Protein AF-A0A9E0Y8E5-F1 (afdb_monomer)

Solvent-accessible surface area (backbone atoms only — not comparable to full-atom values): 19546 Å² total; per-residue (Å²): 136,84,88,85,88,81,84,83,79,81,80,79,82,77,81,72,81,81,81,81,75,78,76,74,60,78,76,77,70,81,70,60,65,72,57,52,28,53,50,53,20,51,54,50,58,68,75,49,76,68,44,98,57,80,42,78,45,52,30,45,37,63,94,51,59,79,89,28,59,64,92,43,56,43,46,43,80,46,70,28,53,77,66,54,55,73,69,49,90,59,74,27,33,37,53,52,77,62,43,79,55,92,87,34,33,38,32,36,49,31,41,25,42,97,91,30,39,25,44,27,44,37,32,38,36,30,81,56,84,96,44,71,51,72,48,72,63,89,69,85,54,48,58,43,32,16,80,35,30,81,66,82,71,84,60,70,97,80,68,70,71,66,67,91,76,55,53,92,96,57,46,47,55,86,76,37,82,46,48,85,58,34,54,70,65,30,36,55,68,53,42,18,72,64,70,36,83,82,31,66,54,52,40,74,74,54,98,53,32,34,35,37,51,41,46,29,63,79,59,72,45,76,40,78,55,66,91,38,75,46,41,30,30,41,33,80,94,43,45,55,13,29,41,32,36,37,39,32,59,76,54,75,43,79,45,76,83,64,78,81,58,90,70,42,30,63,26,80,51,73,50,78,51,69,49,98,86,74,44,38,42,26,33,33,26,40,34,38,18,21,56,58,20,44,33,40,33,30,25,70,27,68,72,50,64,71,56,97,71,71,78,53,56,57,33,14,53,57,36,40,37,45,34,62,28,48,78,60,45,63,75,44,43,37,74,65,128

Secondary structure (DSSP, 8-state):
----------------------SS--------HHHHHHHHHHHHHHH-PPPSS-EEEEEE-TT--GGGSPPBTTEEEEEEPHHHHHH--S-EEEEPPPEEETTEEEEEEEEE-TTS-EEEEEEEEEEETTEEEEEE-SS--EEE--TT------S-TT-----TTPPTT--HHHHSTTTT--TTT-BHHHHHHHH-TT-SSEEE-SSSEEEEEEETTS--EEEEETTEEEEEEE-TTTTTBEEEEEEEESS--B-TT----TT-EEEEEEEEEE-TTS-EEEEEEEEEE-TTSEEEEEEEEEEEESSSS-S--TTBEEEEEEE--HHHHHHHEEE--

Radius of gyration: 25.47 Å; Cα contacts (8 Å, |Δi|>4): 624; chains: 1; bounding box: 50×86×60 Å

pLDDT: mean 80.35, std 18.6, range [30.36, 98.19]

Mean predicted aligned error: 14.98 Å

Nearest PDB structures (foldseek):
  3blz-assembly1_D  TM=5.477E-01  e=2.575E+00  Shewanella baltica OS155
  6exp-assembly1_B  TM=4.667E-01  e=1.755E+00  Sulfolobus islandicus rudivirus 3
  5kuy-assembly1_G  TM=4.335E-01  e=3.578E+00  synthetic construct
  6ihj-assembly1_A  TM=2.195E-01  e=1.661E+00  Drosophila melanogaster

Sequence (337 aa):
MKLKIAGSLLFLLLSLPAAAQNGDQTPKISLPENVMAQVVRRILGWKFAPSKRPKTVLLSGRGVKKEWLPAIANVEFRLLTEDEVRDAKTGIYFFTAPEKEGKTYNLGLGFGDPGCDYTGETWYFRPDGAKIRLWKHVGRGFGGGCGGFRGSTDGPPGELNKYPNELAGYEFFDRGKLKGLKLTVSTREDVRRALGDDCEKSCDLDANWEIGFDYFGETSRGREIGGKTVYYVAAPEVTGRLFAFYLRPKKPLSFDRIVFPRQFGRAGGYVCLFSGDGRGTSYGYDSHTDRYGLEYRVSVGIGSTTEKKPLAGKGFLIDIEYRIPSKLEEKMFVPEK

Foldseek 3Di:
DDDDDDDDDDDPPPDDDPPDDDKDDPPQPDDPPLQVLVQQQVVQPVVDAADPAADEAEEEPVVDDPSSHYDHHNYHYDYDYPVRLVVDPAWHWYKARWDDDPQKIKIWTWTGRPVAWIWTWIKIWHDDPSDIDIDTDDDGTDIHHQLFGPDPPPPPPPFLQDPPQQDVPRPCCPPHLNVQATFLPAAQVNQCVSQNVPCRAKDDRDPFKIKGWDAFQPDWDFDDMPNDTFIWGFDPSRGRGTFKMKIFTPAWDFQQPPDRDPQWGWDWDKDWDADPVGWIWMFTWIWTAGNSSWIWTFGQATPDGPDPDDRYGHRTTGMIMGGHRVVVVVVRIDTDD

Structure (mmCIF, N/CA/C/O backbone):
data_AF-A0A9E0Y8E5-F1
#
_entry.id   AF-A0A9E0Y8E5-F1
#
loop_
_atom_site.group_PDB
_atom_site.id
_atom_site.type_symbol
_atom_site.label_atom_id
_atom_site.label_alt_id
_atom_site.label_comp_id
_atom_site.label_asym_id
_atom_site.label_entity_id
_atom_site.label_seq_id
_atom_site.pdbx_PDB_ins_code
_atom_site.Cartn_x
_atom_site.Cartn_y
_atom_site.Cartn_z
_atom_site.occupancy
_atom_site.B_iso_or_equiv
_atom_site.auth_seq_id
_atom_site.auth_comp_id
_atom_site.auth_asym_id
_atom_site.auth_atom_id
_atom_site.pdbx_PDB_model_num
ATOM 1 N N . MET A 1 1 ? -4.221 65.283 -28.656 1.00 35.91 1 MET A N 1
ATOM 2 C CA . MET A 1 1 ? -4.701 63.892 -28.802 1.00 35.91 1 MET A CA 1
ATOM 3 C C . MET A 1 1 ? -4.378 63.129 -27.515 1.00 35.91 1 MET A C 1
ATOM 5 O O . MET A 1 1 ? -3.214 62.994 -27.191 1.00 35.91 1 MET A O 1
ATOM 9 N N . LYS A 1 2 ? -5.431 62.770 -26.764 1.00 31.88 2 LYS A N 1
ATOM 10 C CA . LYS A 1 2 ? -5.592 61.743 -25.704 1.00 31.88 2 LYS A CA 1
ATOM 11 C C . LYS A 1 2 ? -4.430 61.401 -24.733 1.00 31.88 2 LYS A C 1
ATOM 13 O O . LYS A 1 2 ? -3.591 60.562 -25.023 1.00 31.88 2 LYS A O 1
ATOM 18 N N . LEU A 1 3 ? -4.527 61.996 -23.536 1.00 37.84 3 LEU A N 1
ATOM 19 C CA . LEU A 1 3 ? -4.643 61.384 -22.193 1.00 37.84 3 LEU A CA 1
ATOM 20 C C . LEU A 1 3 ? -4.077 59.961 -21.971 1.00 37.84 3 LEU A C 1
ATOM 22 O O . LEU A 1 3 ? -4.621 59.028 -22.554 1.00 37.84 3 LEU A O 1
ATOM 26 N N . LYS A 1 4 ? -3.179 59.775 -20.985 1.00 37.38 4 LYS A N 1
ATOM 27 C CA . LYS A 1 4 ? -3.227 58.635 -20.039 1.00 37.38 4 LYS A CA 1
ATOM 28 C C . LYS A 1 4 ? -2.648 59.003 -18.666 1.00 37.38 4 LYS A C 1
ATOM 30 O O . LYS A 1 4 ? -1.480 59.342 -18.523 1.00 37.38 4 LYS A O 1
ATOM 35 N N . ILE A 1 5 ? -3.537 58.910 -17.683 1.00 44.28 5 ILE A N 1
ATOM 36 C CA . ILE A 1 5 ? -3.327 58.900 -16.237 1.00 44.28 5 ILE A CA 1
ATOM 37 C C . ILE A 1 5 ? -2.708 57.549 -15.859 1.00 44.28 5 ILE A C 1
ATOM 39 O O . ILE A 1 5 ? -3.200 56.516 -16.310 1.00 44.28 5 ILE A O 1
ATOM 43 N N . ALA A 1 6 ? -1.691 57.544 -15.002 1.00 38.47 6 ALA A N 1
ATOM 44 C CA . ALA A 1 6 ? -1.291 56.358 -14.251 1.00 38.47 6 ALA A CA 1
ATOM 45 C C . ALA A 1 6 ? -1.057 56.777 -12.798 1.00 38.47 6 ALA A C 1
ATOM 47 O O . ALA A 1 6 ? 0.016 57.242 -12.423 1.00 38.47 6 ALA A O 1
ATOM 48 N N . GLY A 1 7 ? -2.124 56.674 -12.005 1.00 31.92 7 GLY A N 1
ATOM 49 C CA . GLY A 1 7 ? -2.039 56.719 -10.555 1.00 31.92 7 GLY A CA 1
ATOM 50 C C . GLY A 1 7 ? -1.400 55.430 -10.056 1.00 31.92 7 GLY A C 1
ATOM 51 O O . GLY A 1 7 ? -1.947 54.348 -10.265 1.00 31.92 7 GLY A O 1
ATOM 52 N N . SER A 1 8 ? -0.250 55.550 -9.399 1.00 35.91 8 SER A N 1
ATOM 53 C CA . SER A 1 8 ? 0.302 54.464 -8.597 1.00 35.91 8 SER A CA 1
ATOM 54 C C . SER A 1 8 ? -0.443 54.413 -7.273 1.00 35.91 8 SER A C 1
ATOM 56 O O . SER A 1 8 ? -0.337 55.303 -6.430 1.00 35.91 8 SER A O 1
ATOM 58 N N . LEU A 1 9 ? -1.237 53.355 -7.148 1.00 34.25 9 LEU A N 1
ATOM 59 C CA . LEU A 1 9 ? -1.963 52.953 -5.961 1.00 34.25 9 LEU A CA 1
ATOM 60 C C . LEU A 1 9 ? -0.956 52.618 -4.848 1.00 34.25 9 LEU A C 1
ATOM 62 O O . LEU A 1 9 ? -0.159 51.688 -4.962 1.00 34.25 9 LEU A O 1
ATOM 66 N N . LEU A 1 10 ? -1.006 53.403 -3.777 1.00 33.22 10 LEU A N 1
ATOM 67 C CA . LEU A 1 10 ? -0.309 53.183 -2.519 1.00 33.22 10 LEU A CA 1
ATOM 68 C C . LEU A 1 10 ? -0.906 51.934 -1.843 1.00 33.22 10 LEU A C 1
ATOM 70 O O . LEU A 1 10 ? -1.969 52.007 -1.229 1.00 33.22 10 LEU A O 1
ATOM 74 N N . PHE A 1 11 ? -0.254 50.777 -1.972 1.00 36.31 11 PHE A N 1
ATOM 75 C CA . PHE A 1 11 ? -0.612 49.594 -1.187 1.00 36.31 11 PHE A CA 1
ATOM 76 C C . PHE A 1 11 ? -0.077 49.768 0.239 1.00 36.31 11 PHE A C 1
ATOM 78 O O . PHE A 1 11 ? 1.107 49.571 0.509 1.00 36.31 11 PHE A O 1
ATOM 85 N N . LEU A 1 12 ? -0.967 50.164 1.153 1.00 32.38 12 LEU A N 1
ATOM 86 C CA . LEU A 1 12 ? -0.754 50.034 2.590 1.00 32.38 12 LEU A CA 1
ATOM 87 C C . LEU A 1 12 ? -0.541 48.550 2.926 1.00 32.38 12 LEU A C 1
ATOM 89 O O . LEU A 1 12 ? -1.467 47.741 2.861 1.00 32.38 12 LEU A O 1
ATOM 93 N N . LEU A 1 13 ? 0.689 48.214 3.309 1.00 32.66 13 LEU A N 1
ATOM 94 C CA . LEU A 1 13 ? 1.039 46.982 4.007 1.00 32.66 13 LEU A CA 1
ATOM 95 C C . LEU A 1 13 ? 0.381 47.007 5.392 1.00 32.66 13 LEU A C 1
ATOM 97 O O . LEU A 1 13 ? 0.943 47.519 6.357 1.00 32.66 13 LEU A O 1
ATOM 101 N N . LEU A 1 14 ? -0.833 46.465 5.484 1.00 32.53 14 LEU A N 1
ATOM 102 C CA . LEU A 1 14 ? -1.410 46.042 6.754 1.00 32.53 14 LEU A CA 1
ATOM 103 C C . LEU A 1 14 ? -0.640 44.806 7.226 1.00 32.53 14 LEU A C 1
ATOM 105 O O . LEU A 1 14 ? -0.836 43.695 6.736 1.00 32.53 14 LEU A O 1
ATOM 109 N N . SER A 1 15 ? 0.265 45.026 8.173 1.00 31.83 15 SER A N 1
ATOM 110 C CA . SER A 1 15 ? 0.911 44.004 8.985 1.00 31.83 15 SER A CA 1
ATOM 111 C C . SER A 1 15 ? -0.150 43.247 9.787 1.00 31.83 15 SER A C 1
ATOM 113 O O . SER A 1 15 ? -0.571 43.666 10.864 1.00 31.83 15 SER A O 1
ATOM 115 N N . LEU A 1 16 ? -0.599 42.112 9.249 1.00 30.36 16 LEU A N 1
ATOM 116 C CA . LEU A 1 16 ? -1.327 41.115 10.024 1.00 30.36 16 LEU A CA 1
ATOM 117 C C . LEU A 1 16 ? -0.359 40.490 11.042 1.00 30.36 16 LEU A C 1
ATOM 119 O O . LEU A 1 16 ? 0.762 40.130 10.669 1.00 30.36 16 LEU A O 1
ATOM 123 N N . PRO A 1 17 ? -0.753 40.355 12.319 1.00 33.88 17 PRO A N 1
ATOM 124 C CA . PRO A 1 17 ? 0.080 39.706 13.315 1.00 33.88 17 PRO A CA 1
ATOM 125 C C . PRO A 1 17 ? 0.299 38.250 12.903 1.00 33.88 17 PRO A C 1
ATOM 127 O O . PRO A 1 17 ? -0.651 37.504 12.665 1.00 33.88 17 PRO A O 1
ATOM 130 N N . ALA A 1 18 ? 1.569 37.860 12.812 1.00 34.94 18 ALA A N 1
ATOM 131 C CA . ALA A 1 18 ? 1.981 36.481 12.634 1.00 34.94 18 ALA A CA 1
ATOM 132 C C . ALA A 1 18 ? 1.429 35.650 13.799 1.00 34.94 18 ALA A C 1
ATOM 134 O O . ALA A 1 18 ? 1.950 35.690 14.915 1.00 34.94 18 ALA A O 1
ATOM 135 N N . ALA A 1 19 ? 0.359 34.900 13.540 1.00 32.62 19 ALA A N 1
ATOM 136 C CA . ALA A 1 19 ? -0.055 33.809 14.399 1.00 32.62 19 ALA A CA 1
ATOM 137 C C . ALA A 1 19 ? 1.031 32.728 14.313 1.00 32.62 19 ALA A C 1
ATOM 139 O O . ALA A 1 19 ? 1.056 31.900 13.406 1.00 32.62 19 ALA A O 1
ATOM 140 N N . ALA A 1 20 ? 1.984 32.790 15.236 1.00 37.75 20 ALA A N 1
ATOM 141 C CA . ALA A 1 20 ? 2.861 31.679 15.544 1.00 37.75 20 ALA A CA 1
ATOM 142 C C . ALA A 1 20 ? 1.998 30.513 16.039 1.00 37.75 20 ALA A C 1
ATOM 144 O O . ALA A 1 20 ? 1.291 30.697 17.025 1.00 37.75 20 ALA A O 1
ATOM 145 N N . GLN A 1 21 ? 2.057 29.339 15.398 1.00 33.59 21 GLN A N 1
ATOM 146 C CA . GLN A 1 21 ? 1.740 28.063 16.051 1.00 33.59 21 GLN A CA 1
ATOM 147 C C . GLN A 1 21 ? 2.127 26.840 15.198 1.00 33.59 21 GLN A C 1
ATOM 149 O O . GLN A 1 21 ? 1.531 26.564 14.166 1.00 33.59 21 GLN A O 1
ATOM 154 N N . ASN A 1 22 ? 3.139 26.133 15.711 1.00 33.06 22 ASN A N 1
ATOM 155 C CA . ASN A 1 22 ? 3.241 24.684 15.921 1.00 33.06 22 ASN A CA 1
ATOM 156 C C . ASN A 1 22 ? 2.986 23.720 14.748 1.00 33.06 22 ASN A C 1
ATOM 158 O O . ASN A 1 22 ? 1.898 23.627 14.193 1.00 33.06 22 ASN A O 1
ATOM 162 N N . GLY A 1 23 ? 4.024 22.930 14.454 1.00 34.91 23 GLY A N 1
ATOM 163 C CA . GLY A 1 23 ? 4.045 21.918 13.407 1.00 34.91 23 GLY A CA 1
ATOM 164 C C . GLY A 1 23 ? 2.932 20.878 13.497 1.00 34.91 23 GLY A C 1
ATOM 165 O O . GLY A 1 23 ? 2.539 20.466 14.582 1.00 34.91 23 GLY A O 1
ATOM 166 N N . ASP A 1 24 ? 2.474 20.485 12.310 1.00 37.94 24 ASP A N 1
ATOM 167 C CA . ASP A 1 24 ? 1.901 19.197 11.901 1.00 37.94 24 ASP A CA 1
ATOM 168 C C . ASP A 1 24 ? 1.234 18.332 12.985 1.00 37.94 24 ASP A C 1
ATOM 170 O O . ASP A 1 24 ? 1.476 17.135 13.133 1.00 37.94 24 ASP A O 1
ATOM 174 N N . GLN A 1 25 ? 0.350 18.953 13.755 1.00 38.00 25 GLN A N 1
ATOM 175 C CA . GLN A 1 25 ? -0.629 18.270 14.573 1.00 38.00 25 GLN A CA 1
ATOM 176 C C . GLN A 1 25 ? -1.973 18.616 13.956 1.00 38.00 25 GLN A C 1
ATOM 178 O O . GLN A 1 25 ? -2.546 19.659 14.271 1.00 38.00 25 GLN A O 1
ATOM 183 N N . THR A 1 26 ? -2.508 17.740 13.096 1.00 46.16 26 THR A N 1
ATOM 184 C CA . THR A 1 26 ? -3.970 17.670 12.955 1.00 46.16 26 THR A CA 1
ATOM 185 C C . THR A 1 26 ? -4.520 17.726 14.375 1.00 46.16 26 THR A C 1
ATOM 187 O O . THR A 1 26 ? -4.100 16.888 15.185 1.00 46.16 26 THR A O 1
ATOM 190 N N . PRO A 1 27 ? -5.328 18.744 14.726 1.00 49.75 27 PRO A N 1
ATOM 191 C CA . PRO A 1 27 ? -5.659 19.026 16.110 1.00 49.75 27 PRO A CA 1
ATOM 192 C C . PRO A 1 27 ? -6.183 17.739 16.718 1.00 49.75 27 PRO A C 1
ATOM 194 O O . PRO A 1 27 ? -7.170 17.188 16.234 1.00 49.75 27 PRO A O 1
ATOM 197 N N . LYS A 1 28 ? -5.455 17.211 17.707 1.00 65.81 28 LYS A N 1
ATOM 198 C CA . LYS A 1 28 ? -5.771 15.925 18.320 1.00 65.81 28 LYS A CA 1
ATOM 199 C C . LYS A 1 28 ? -7.185 16.040 18.865 1.00 65.81 28 LYS A C 1
ATOM 201 O O . LYS A 1 28 ? -7.411 16.718 19.866 1.00 65.81 28 LYS A O 1
ATOM 206 N N . ILE A 1 29 ? -8.142 15.431 18.168 1.00 79.69 29 ILE A N 1
ATOM 207 C CA . ILE A 1 29 ? -9.545 15.482 18.552 1.00 79.69 29 ILE A CA 1
ATOM 208 C C . ILE A 1 29 ? -9.646 14.735 19.878 1.00 79.69 29 ILE A C 1
ATOM 210 O O . ILE A 1 29 ? -9.578 13.508 19.935 1.00 79.69 29 ILE A O 1
ATOM 214 N N . SER A 1 30 ? -9.757 15.497 20.961 1.00 83.75 30 SER A N 1
ATOM 215 C CA . SER A 1 30 ? -9.933 14.950 22.296 1.00 83.75 30 SER A CA 1
ATOM 216 C C . SER A 1 30 ? -11.424 14.775 22.544 1.00 83.75 30 SER A C 1
ATOM 218 O O . SER A 1 30 ? -12.157 15.743 22.751 1.00 83.75 30 SER A O 1
ATOM 220 N N . LEU A 1 31 ? -11.889 13.532 22.452 1.00 90.94 31 LEU A N 1
ATOM 221 C CA . LEU A 1 31 ? -13.232 13.155 22.874 1.00 90.94 31 LEU A CA 1
ATOM 222 C C . LEU A 1 31 ? -13.222 12.806 24.366 1.00 90.94 31 LEU A C 1
ATOM 224 O O . LEU A 1 31 ? -12.237 12.241 24.845 1.00 90.94 31 LEU A O 1
ATOM 228 N N . PRO A 1 32 ? -14.317 13.078 25.099 1.00 93.81 32 PRO A N 1
ATOM 229 C CA . PRO A 1 32 ? -14.443 12.645 26.485 1.00 93.81 32 PRO A CA 1
ATOM 230 C C . PRO A 1 32 ? -14.190 11.138 26.638 1.00 93.81 32 PRO A C 1
ATOM 232 O O . PRO A 1 32 ? -14.652 10.333 25.825 1.00 93.81 32 PRO A O 1
ATOM 235 N N . GLU A 1 33 ? -13.482 10.734 27.693 1.00 94.25 33 GLU A N 1
ATOM 236 C CA . GLU A 1 33 ? -13.074 9.332 27.868 1.00 94.25 33 GLU A CA 1
ATOM 237 C C . GLU A 1 33 ? -14.262 8.371 27.940 1.00 94.25 33 GLU A C 1
ATOM 239 O O . GLU A 1 33 ? -14.217 7.274 27.389 1.00 94.25 33 GLU A O 1
ATOM 244 N N . ASN A 1 34 ? -15.362 8.797 28.561 1.00 95.00 34 ASN A N 1
ATOM 245 C CA . ASN A 1 34 ? -16.598 8.022 28.637 1.00 95.00 34 ASN A CA 1
ATOM 246 C C . ASN A 1 34 ? -17.241 7.788 27.258 1.00 95.00 34 ASN A C 1
ATOM 248 O O . ASN A 1 34 ? -17.916 6.774 27.068 1.00 95.00 34 ASN A O 1
ATOM 252 N N . VAL A 1 35 ? -17.041 8.702 26.302 1.00 95.81 35 VAL A N 1
ATOM 253 C CA . VAL A 1 35 ? -17.499 8.541 24.917 1.00 95.81 35 VAL A CA 1
ATOM 254 C C . VAL A 1 35 ? -16.656 7.471 24.230 1.00 95.81 35 VAL A C 1
ATOM 256 O O . VAL A 1 35 ? -17.207 6.505 23.701 1.00 95.81 35 VAL A O 1
ATOM 259 N N . MET A 1 36 ? -15.327 7.584 24.305 1.00 95.94 36 MET A N 1
ATOM 260 C CA . MET A 1 36 ? -14.417 6.608 23.694 1.00 95.94 36 MET A CA 1
ATOM 261 C C . MET A 1 36 ? -14.563 5.211 24.302 1.00 95.94 36 MET A C 1
ATOM 263 O O . MET A 1 36 ? -14.628 4.231 23.561 1.00 95.94 36 MET A O 1
ATOM 267 N N . ALA A 1 37 ? -14.721 5.112 25.624 1.00 96.75 37 ALA A N 1
ATOM 268 C CA . ALA A 1 37 ? -14.961 3.848 26.313 1.00 96.75 37 ALA A CA 1
ATOM 269 C C . ALA A 1 37 ? -16.205 3.126 25.777 1.00 96.75 37 ALA A C 1
ATOM 271 O O . ALA A 1 37 ? -16.163 1.931 25.489 1.00 96.75 37 ALA A O 1
ATOM 272 N N . GLN A 1 38 ? -17.313 3.851 25.595 1.00 96.75 38 GLN A N 1
ATOM 273 C CA . GLN A 1 38 ? -18.545 3.290 25.041 1.00 96.75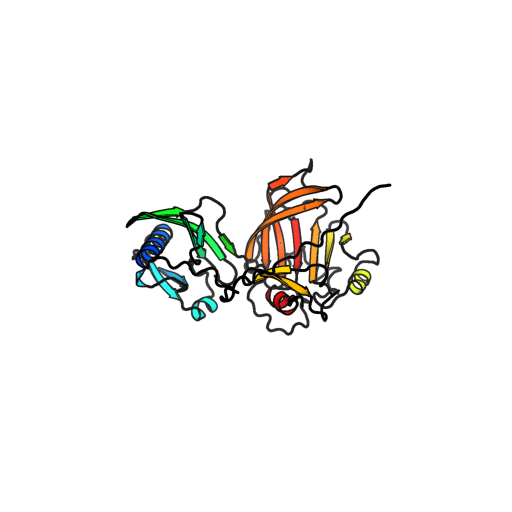 38 GLN A CA 1
ATOM 274 C C . GLN A 1 38 ? -18.389 2.868 23.575 1.00 96.75 38 GLN A C 1
ATOM 276 O O . GLN A 1 38 ? -18.910 1.819 23.192 1.00 96.75 38 GLN A O 1
ATOM 281 N N . VAL A 1 39 ? -17.684 3.658 22.758 1.00 97.19 39 VAL A N 1
ATOM 282 C CA . VAL A 1 39 ? -17.427 3.331 21.347 1.00 97.19 39 VAL A CA 1
ATOM 283 C C . VAL A 1 39 ? -16.591 2.057 21.239 1.00 97.19 39 VAL A C 1
ATOM 285 O O . VAL A 1 39 ? -17.044 1.092 20.625 1.00 97.19 39 VAL A O 1
ATOM 288 N N . VAL A 1 40 ? -15.429 2.007 21.899 1.00 97.44 40 VAL A N 1
ATOM 289 C CA . VAL A 1 40 ? -14.532 0.839 21.894 1.00 97.44 40 VAL A CA 1
ATOM 290 C C . VAL A 1 40 ? -15.260 -0.406 22.394 1.00 97.44 40 VAL A C 1
ATOM 292 O O . VAL A 1 40 ? -15.258 -1.434 21.715 1.00 97.44 40 VAL A O 1
ATOM 295 N N . ARG A 1 41 ? -15.959 -0.312 23.534 1.00 97.75 41 ARG A N 1
ATOM 296 C CA . ARG A 1 41 ? -16.695 -1.438 24.123 1.00 97.75 41 ARG A CA 1
ATOM 297 C C . ARG A 1 41 ? -17.738 -2.013 23.171 1.00 97.75 41 ARG A C 1
ATOM 299 O O . ARG A 1 41 ? -17.847 -3.231 23.046 1.00 97.75 41 ARG A O 1
ATOM 306 N N . ARG A 1 42 ? -18.503 -1.150 22.497 1.00 97.62 42 ARG A N 1
ATOM 307 C CA . ARG A 1 42 ? -19.554 -1.575 21.564 1.00 97.62 42 ARG A CA 1
ATOM 308 C C . ARG A 1 42 ? -18.985 -2.152 20.276 1.00 97.62 42 ARG A C 1
ATOM 310 O O . ARG A 1 42 ? -19.493 -3.172 19.825 1.00 97.62 42 ARG A O 1
ATOM 317 N N . ILE A 1 43 ? -17.935 -1.549 19.718 1.00 97.50 43 ILE A N 1
ATOM 318 C CA . ILE A 1 43 ? -17.269 -2.072 18.519 1.00 97.50 43 ILE A CA 1
ATOM 319 C C . ILE A 1 43 ? -16.690 -3.462 18.805 1.00 97.50 43 ILE A C 1
ATOM 321 O O . ILE A 1 43 ? -16.958 -4.401 18.059 1.00 97.50 43 ILE A O 1
ATOM 325 N N . LEU A 1 44 ? -15.953 -3.628 19.909 1.00 97.56 44 LEU A N 1
ATOM 326 C CA . LEU A 1 44 ? -15.394 -4.928 20.293 1.00 97.56 44 LEU A CA 1
ATOM 327 C C . LEU A 1 44 ? -16.495 -5.951 20.613 1.00 97.56 44 LEU A C 1
ATOM 329 O O . LEU A 1 44 ? -16.403 -7.093 20.173 1.00 97.56 44 LEU A O 1
ATOM 333 N N . GLY A 1 45 ? -17.561 -5.541 21.307 1.00 97.50 45 GLY A N 1
ATOM 334 C CA . GLY A 1 45 ? -18.716 -6.401 21.584 1.00 97.50 45 GLY A CA 1
ATOM 335 C C . GLY A 1 45 ? -19.479 -6.843 20.331 1.00 97.50 45 GLY A C 1
ATOM 336 O O . GLY A 1 45 ? -20.063 -7.920 20.319 1.00 97.50 45 GLY A O 1
ATOM 337 N N . TRP A 1 46 ? -19.457 -6.044 19.262 1.00 95.88 46 TRP A N 1
ATOM 338 C CA . TRP A 1 46 ? -19.986 -6.440 17.955 1.00 95.88 46 TRP A CA 1
ATOM 339 C C . TRP A 1 46 ? -19.011 -7.310 17.158 1.00 95.88 46 TRP A C 1
ATOM 341 O O . TRP A 1 46 ? -19.442 -8.248 16.491 1.00 95.88 46 TRP A O 1
ATOM 351 N N . LYS A 1 47 ? -17.704 -7.028 17.216 1.00 95.81 47 LYS A N 1
ATOM 352 C CA . LYS A 1 47 ? -16.688 -7.769 16.455 1.00 95.81 47 LYS A CA 1
ATOM 353 C C . LYS A 1 47 ? -16.444 -9.174 17.006 1.00 95.81 47 LYS A C 1
ATOM 355 O O . LYS A 1 47 ? -16.166 -10.091 16.233 1.00 95.81 47 LYS A O 1
ATOM 360 N N . PHE A 1 48 ? -16.521 -9.347 18.323 1.00 96.06 48 PHE A N 1
ATOM 361 C CA . PHE A 1 48 ? -16.174 -10.595 18.993 1.00 96.06 48 PHE A CA 1
ATOM 362 C C . PHE A 1 48 ? -17.390 -11.212 19.678 1.00 96.06 48 PHE A C 1
ATOM 364 O O . PHE A 1 48 ? -17.976 -10.634 20.585 1.00 96.06 48 PHE A O 1
ATOM 371 N N . ALA A 1 49 ? -17.724 -12.436 19.278 1.00 94.50 49 ALA A N 1
ATOM 372 C CA . ALA A 1 49 ? -18.704 -13.254 19.978 1.00 94.50 49 ALA A CA 1
ATOM 373 C C . ALA A 1 49 ? -18.062 -14.012 21.159 1.00 94.50 49 ALA A C 1
ATOM 375 O O . ALA A 1 49 ? -16.854 -14.302 21.114 1.00 94.50 49 ALA A O 1
ATOM 376 N N . PRO A 1 50 ? -18.865 -14.399 22.172 1.00 96.94 50 PRO A N 1
ATOM 377 C CA . PRO A 1 50 ? -18.476 -15.391 23.169 1.00 96.94 50 PRO A CA 1
ATOM 378 C C . PRO A 1 50 ? -17.837 -16.627 22.532 1.00 96.94 50 PRO A C 1
ATOM 380 O O . PRO A 1 50 ? -18.297 -17.121 21.500 1.00 96.94 50 PRO A O 1
ATOM 383 N N . SER A 1 51 ? -16.773 -17.138 23.146 1.00 94.88 51 SER A N 1
ATOM 384 C CA . SER A 1 51 ? -16.061 -18.320 22.654 1.00 94.88 51 SER A CA 1
ATOM 385 C C . SER A 1 51 ? -16.413 -19.557 23.479 1.00 94.88 51 SER A C 1
ATOM 387 O O . SER A 1 51 ? -16.669 -19.466 24.676 1.00 94.88 51 SER A O 1
ATOM 389 N N . LYS A 1 52 ? -16.388 -20.747 22.867 1.00 95.44 52 LYS A N 1
ATOM 390 C CA . LYS A 1 52 ? -16.514 -22.018 23.609 1.00 95.44 52 LYS A CA 1
ATOM 391 C C . LYS A 1 52 ? -15.236 -22.382 24.372 1.00 95.44 52 LYS A C 1
ATOM 393 O O . LYS A 1 52 ? -15.297 -23.140 25.330 1.00 95.44 52 LYS A O 1
ATOM 398 N N . ARG A 1 53 ? -14.084 -21.876 23.925 1.00 95.12 53 ARG A N 1
ATOM 399 C CA . ARG A 1 53 ? -12.764 -22.109 24.531 1.00 95.12 53 ARG A CA 1
ATOM 400 C C . ARG A 1 53 ? -12.091 -20.770 24.835 1.00 95.12 53 ARG A C 1
ATOM 402 O O . ARG A 1 53 ? -12.293 -19.847 24.040 1.00 95.12 53 ARG A O 1
ATOM 409 N N . PRO A 1 54 ? -11.301 -20.654 25.916 1.00 97.56 54 PRO A N 1
ATOM 410 C CA . PRO A 1 54 ? -10.529 -19.447 26.187 1.00 97.56 54 PRO A CA 1
ATOM 411 C C . PRO A 1 54 ? -9.696 -19.038 24.970 1.00 97.56 54 PRO A C 1
ATOM 413 O O . PRO A 1 54 ? -9.002 -19.869 24.381 1.00 97.56 54 PRO A O 1
ATOM 416 N N . LYS A 1 55 ? -9.793 -17.769 24.573 1.00 96.25 55 LYS A N 1
ATOM 417 C CA . LYS A 1 55 ? -8.948 -17.174 23.535 1.00 96.25 55 LYS A CA 1
ATOM 418 C C . LYS A 1 55 ? -8.481 -15.788 23.957 1.00 96.25 55 LYS A C 1
ATOM 420 O O . LYS A 1 55 ? -9.251 -15.030 24.546 1.00 96.25 55 LYS A O 1
ATOM 425 N N . THR A 1 56 ? -7.258 -15.446 23.575 1.00 96.81 56 THR A N 1
ATOM 426 C CA . THR A 1 56 ? -6.692 -14.112 23.778 1.00 96.81 56 THR A CA 1
ATOM 427 C C . THR A 1 56 ? -6.708 -13.349 22.458 1.00 96.81 56 THR A C 1
ATOM 429 O O . THR A 1 56 ? -6.244 -13.845 21.432 1.00 96.81 56 THR A O 1
ATOM 432 N N . VAL A 1 57 ? -7.258 -12.141 22.478 1.00 96.31 57 VAL A N 1
ATOM 433 C CA . VAL A 1 57 ? -7.237 -11.181 21.377 1.00 96.31 57 VAL A CA 1
ATOM 434 C C . VAL A 1 57 ? -6.172 -10.140 21.692 1.00 96.31 57 VAL A C 1
ATOM 436 O O . VAL A 1 57 ? -6.260 -9.436 22.699 1.00 96.31 57 VAL A O 1
ATOM 439 N N . LEU A 1 58 ? -5.166 -10.047 20.826 1.00 97.06 58 LEU A N 1
ATOM 440 C CA . LEU A 1 58 ? -4.115 -9.041 20.928 1.00 97.06 58 LEU A CA 1
ATOM 441 C C . LEU A 1 58 ? -4.625 -7.717 20.355 1.00 97.06 58 LEU A C 1
ATOM 443 O O . LEU A 1 58 ? -5.086 -7.676 19.211 1.00 97.06 58 LEU A O 1
ATOM 447 N N . LEU A 1 59 ? -4.557 -6.653 21.151 1.00 96.88 59 LEU A N 1
ATOM 448 C CA . LEU A 1 59 ? -5.022 -5.320 20.785 1.00 96.88 59 LEU A CA 1
ATOM 449 C C . LEU A 1 59 ? -3.902 -4.304 21.038 1.00 96.88 59 LEU A C 1
ATOM 451 O O . LEU A 1 59 ? -3.299 -4.297 22.105 1.00 96.88 59 LEU A O 1
ATOM 455 N N . SER A 1 60 ? -3.621 -3.430 20.078 1.00 94.44 60 SER A N 1
ATOM 456 C CA . SER A 1 60 ? -2.691 -2.319 20.282 1.00 94.44 60 SER A CA 1
ATOM 457 C C . SER A 1 60 ? -3.216 -1.381 21.374 1.00 94.44 60 SER A C 1
ATOM 459 O O . SER A 1 60 ? -4.364 -0.940 21.315 1.00 94.44 60 SER A O 1
ATOM 461 N N . GLY A 1 61 ? -2.370 -1.032 22.349 1.00 88.31 61 GLY A N 1
ATOM 462 C CA . GLY A 1 61 ? -2.686 -0.046 23.390 1.00 88.31 61 GLY A CA 1
ATOM 463 C C . GLY A 1 61 ? -2.769 1.400 22.886 1.00 88.31 61 GLY A C 1
ATOM 464 O O . GLY A 1 61 ? -3.009 2.321 23.668 1.00 88.31 61 GLY A O 1
ATOM 465 N N . ARG A 1 62 ? -2.568 1.635 21.584 1.00 84.94 62 ARG A N 1
ATOM 466 C CA . ARG A 1 62 ? -2.526 2.972 20.993 1.00 84.94 62 ARG A CA 1
ATOM 467 C C . ARG A 1 62 ? -3.907 3.627 21.045 1.00 84.94 62 ARG A C 1
ATOM 469 O O . ARG A 1 62 ? -4.784 3.342 20.237 1.00 84.94 62 ARG A O 1
ATOM 476 N N . GLY A 1 63 ? -4.102 4.502 22.030 1.00 85.44 63 GLY A N 1
ATOM 477 C CA . GLY A 1 63 ? -5.363 5.217 22.221 1.00 85.44 63 GLY A CA 1
ATOM 478 C C . GLY A 1 63 ? -6.503 4.358 22.771 1.00 85.44 63 GLY A C 1
ATOM 479 O O . GLY A 1 63 ? -7.648 4.781 22.669 1.00 85.44 63 GLY A O 1
ATOM 480 N N . VAL A 1 64 ? -6.216 3.190 23.358 1.00 93.62 64 VAL A N 1
ATOM 481 C CA . VAL A 1 64 ? -7.207 2.332 24.029 1.00 93.62 64 VAL A CA 1
ATOM 482 C C . VAL A 1 64 ? -6.741 2.014 25.442 1.00 93.62 64 VAL A C 1
ATOM 484 O O . VAL A 1 64 ? -5.596 1.618 25.647 1.00 93.62 64 VAL A O 1
ATOM 487 N N . LYS A 1 65 ? -7.644 2.147 26.418 1.00 95.75 65 LYS A N 1
ATOM 488 C CA . LYS A 1 65 ? -7.370 1.827 27.823 1.00 95.75 65 LYS A CA 1
ATOM 489 C C . LYS A 1 65 ? -8.004 0.507 28.250 1.00 95.75 65 LYS A C 1
ATOM 491 O O . LY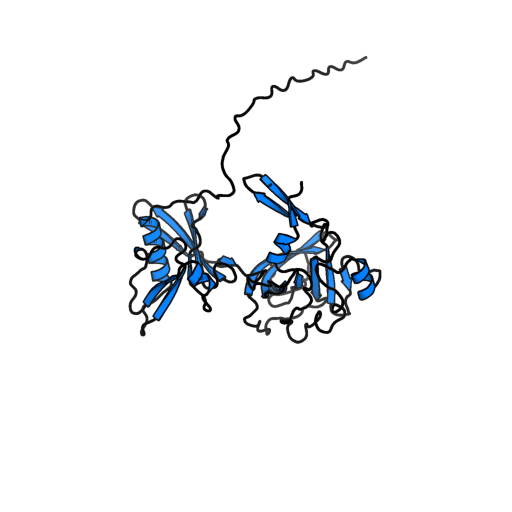S A 1 65 ? -9.015 0.081 27.690 1.00 95.75 65 LYS A O 1
ATOM 496 N N . LYS A 1 66 ? -7.433 -0.130 29.275 1.00 96.75 66 LYS A N 1
ATOM 497 C CA . LYS A 1 66 ? -7.865 -1.451 29.762 1.00 96.75 66 LYS A CA 1
ATOM 498 C C . LYS A 1 66 ? -9.314 -1.428 30.253 1.00 96.75 66 LYS A C 1
ATOM 500 O O . LYS A 1 66 ? -10.085 -2.333 29.958 1.00 96.75 66 LYS A O 1
ATOM 505 N N . GLU A 1 67 ? -9.704 -0.364 30.939 1.00 97.56 67 GLU A N 1
ATOM 506 C CA . GLU A 1 67 ? -11.045 -0.132 31.479 1.00 97.56 67 GLU A CA 1
ATOM 507 C C . GLU A 1 67 ? -12.130 0.081 30.402 1.00 97.56 67 GLU A C 1
ATOM 509 O O . GLU A 1 67 ? -13.331 -0.002 30.682 1.00 97.56 67 GLU A O 1
ATOM 514 N N . TRP A 1 68 ? -11.735 0.329 29.150 1.00 97.50 68 TRP A N 1
ATOM 515 C CA . TRP A 1 68 ? -12.666 0.479 28.028 1.00 97.50 68 TRP A CA 1
ATOM 516 C C . TRP A 1 68 ? -13.078 -0.867 27.425 1.00 97.50 68 TRP A C 1
ATOM 518 O O . TRP A 1 68 ? -14.093 -0.949 26.730 1.00 97.50 68 TRP A O 1
ATOM 528 N N . LEU A 1 69 ? -12.319 -1.928 27.700 1.00 97.81 69 LEU A N 1
ATOM 529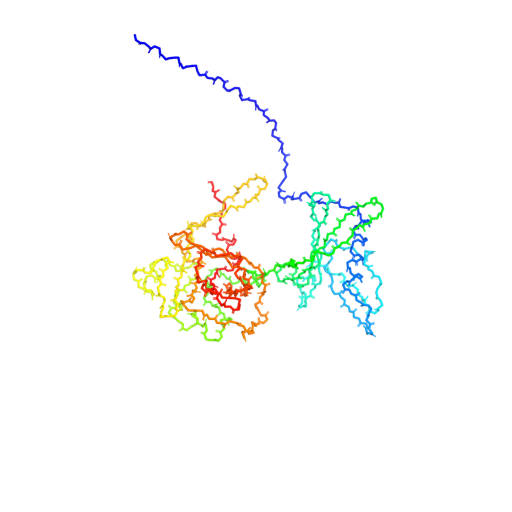 C CA . LEU A 1 69 ? -12.510 -3.243 27.100 1.00 97.81 69 LEU A CA 1
ATOM 530 C C . LEU A 1 69 ? -13.794 -3.912 27.626 1.00 97.81 69 LEU A C 1
ATOM 532 O O . LEU A 1 69 ? -14.099 -3.817 28.819 1.00 97.81 69 LEU A O 1
ATOM 536 N N . PRO A 1 70 ? -14.586 -4.573 26.761 1.00 97.81 70 PRO A N 1
ATOM 537 C CA . PRO A 1 70 ? -15.751 -5.330 27.201 1.00 97.81 70 PRO A CA 1
ATOM 538 C C . PRO A 1 70 ? -15.334 -6.633 27.890 1.00 97.81 70 PRO A C 1
ATOM 540 O O . PRO A 1 70 ? -14.347 -7.263 27.514 1.00 97.81 70 PRO A O 1
ATOM 543 N N . ALA A 1 71 ? -16.164 -7.094 28.824 1.00 97.81 71 ALA A N 1
ATOM 544 C CA . ALA A 1 71 ? -16.132 -8.476 29.283 1.00 97.81 71 ALA A CA 1
ATOM 545 C C . ALA A 1 71 ? -16.927 -9.351 28.301 1.00 97.81 71 ALA A C 1
ATOM 547 O O . ALA A 1 71 ? -18.126 -9.142 28.112 1.00 97.81 71 ALA A O 1
ATOM 548 N N . ILE A 1 72 ? -16.265 -10.320 27.667 1.00 97.81 72 ILE A N 1
ATOM 549 C CA . ILE A 1 72 ? -16.882 -11.272 26.734 1.00 97.81 72 ILE A CA 1
ATOM 550 C C . ILE A 1 72 ? -16.478 -12.681 27.173 1.00 97.81 72 ILE A C 1
ATOM 552 O O . ILE A 1 72 ? -15.303 -12.950 27.414 1.00 97.81 72 ILE A O 1
ATOM 556 N N . ALA A 1 73 ? -17.448 -13.590 27.298 1.00 97.94 73 ALA A N 1
ATOM 557 C CA . ALA A 1 73 ? -17.192 -14.919 27.847 1.00 97.94 73 ALA A CA 1
ATOM 558 C C . ALA A 1 73 ? -16.126 -15.681 27.035 1.00 97.94 73 ALA A C 1
ATOM 560 O O . ALA A 1 73 ? -16.238 -15.820 25.811 1.00 97.94 73 ALA A O 1
ATOM 561 N N . ASN A 1 74 ? -15.105 -16.179 27.742 1.00 97.38 74 ASN A N 1
ATOM 562 C CA . ASN A 1 74 ? -13.933 -16.876 27.199 1.00 97.38 74 ASN A CA 1
ATOM 563 C C . ASN A 1 74 ? -13.109 -16.065 26.182 1.00 97.38 74 ASN A C 1
ATOM 565 O O . ASN A 1 74 ? -12.421 -16.651 25.343 1.00 97.38 74 ASN A O 1
ATOM 569 N N . VAL A 1 75 ? -13.173 -14.732 26.236 1.00 98.19 75 VAL A N 1
ATOM 570 C CA . VAL A 1 75 ? -12.354 -13.842 25.407 1.00 98.19 75 VAL A CA 1
ATOM 571 C C . VAL A 1 75 ? -11.609 -12.865 26.304 1.00 98.19 75 VAL A C 1
ATOM 573 O O . VAL A 1 75 ? -12.215 -12.021 26.959 1.00 98.19 75 VAL A O 1
ATOM 576 N N . GLU A 1 76 ? -10.287 -12.971 26.310 1.00 98.00 76 GLU A N 1
ATOM 577 C CA . GLU A 1 76 ? -9.402 -12.031 26.989 1.00 98.00 76 GLU A CA 1
ATOM 578 C C . GLU A 1 76 ? -8.825 -11.043 25.975 1.00 98.00 76 GLU A C 1
ATOM 580 O O . GLU A 1 76 ? -8.307 -11.446 24.935 1.00 98.00 76 GLU A O 1
ATOM 585 N N . PHE A 1 77 ? -8.881 -9.749 26.276 1.00 97.75 77 PHE A N 1
ATOM 586 C CA . PHE A 1 77 ? -8.208 -8.721 25.488 1.00 97.75 77 PHE A CA 1
ATOM 587 C C . PHE A 1 77 ? -6.883 -8.359 26.157 1.00 97.75 77 PHE A C 1
ATOM 589 O O . PHE A 1 77 ? -6.875 -7.812 27.261 1.00 97.75 77 PHE A O 1
ATOM 596 N N . ARG A 1 78 ? -5.766 -8.627 25.476 1.00 97.38 78 ARG A N 1
ATOM 597 C CA . ARG A 1 78 ? -4.434 -8.214 25.926 1.00 97.38 78 ARG A CA 1
ATOM 598 C C . ARG A 1 78 ? -4.025 -6.953 25.178 1.00 97.38 78 ARG A C 1
ATOM 600 O O . ARG A 1 78 ? -3.841 -6.994 23.962 1.00 97.38 78 ARG A O 1
ATOM 607 N N . LEU A 1 79 ? -3.877 -5.853 25.915 1.00 97.25 79 LEU A N 1
ATOM 608 C CA . LEU A 1 79 ? -3.291 -4.625 25.384 1.00 97.25 79 LEU A CA 1
ATOM 609 C C . LEU A 1 79 ? -1.781 -4.791 25.262 1.00 97.25 79 LEU A C 1
ATOM 611 O O . LEU A 1 79 ? -1.130 -5.154 26.238 1.00 97.25 79 LEU A O 1
ATOM 615 N N . LEU A 1 80 ? -1.262 -4.524 24.071 1.00 95.75 80 LEU A N 1
ATOM 616 C CA . LEU A 1 80 ? 0.162 -4.540 23.772 1.00 95.75 80 LEU A CA 1
ATOM 617 C C . LEU A 1 80 ? 0.742 -3.125 23.845 1.00 95.75 80 LEU A C 1
ATOM 619 O O . LEU A 1 80 ? 0.099 -2.165 23.401 1.00 95.75 80 LEU A O 1
ATOM 623 N N . THR A 1 81 ? 1.962 -3.004 24.364 1.00 92.88 81 THR A N 1
ATOM 624 C CA . THR A 1 81 ? 2.771 -1.779 24.257 1.00 92.88 81 THR A CA 1
ATOM 625 C C . THR A 1 81 ? 3.202 -1.530 22.808 1.00 92.88 81 THR A C 1
ATOM 627 O O . THR A 1 81 ? 3.083 -2.408 21.955 1.00 92.88 81 THR A O 1
ATOM 630 N N . GLU A 1 82 ? 3.712 -0.335 22.490 1.00 85.06 82 GLU A N 1
ATOM 631 C CA . GLU A 1 82 ? 4.217 -0.058 21.134 1.00 85.06 82 GLU A CA 1
ATOM 632 C C . GLU A 1 82 ? 5.382 -0.981 20.732 1.00 85.06 82 GLU A C 1
ATOM 634 O O . GLU A 1 82 ? 5.492 -1.346 19.559 1.00 85.06 82 GLU A O 1
ATOM 639 N N . ASP A 1 83 ? 6.208 -1.401 21.692 1.00 84.75 83 ASP A N 1
ATOM 640 C CA . ASP A 1 83 ? 7.304 -2.342 21.447 1.00 84.75 83 ASP A CA 1
ATOM 641 C C . ASP A 1 83 ? 6.771 -3.761 21.207 1.00 84.75 83 ASP A C 1
ATOM 643 O O . ASP A 1 83 ? 7.116 -4.389 20.210 1.00 84.75 83 ASP A O 1
ATOM 647 N N . GLU A 1 84 ? 5.821 -4.231 22.022 1.00 89.94 84 GLU A N 1
ATOM 648 C CA . GLU A 1 84 ? 5.185 -5.539 21.810 1.00 89.94 84 GLU A CA 1
ATOM 649 C C . GLU A 1 84 ? 4.400 -5.610 20.492 1.00 89.94 84 GLU A C 1
ATOM 651 O O . GLU A 1 84 ? 4.351 -6.659 19.852 1.00 89.94 84 GLU A O 1
ATOM 656 N N . VAL A 1 85 ? 3.778 -4.501 20.074 1.00 86.38 85 VAL A N 1
ATOM 657 C CA . VAL A 1 85 ? 3.108 -4.380 18.771 1.00 86.38 85 VAL A CA 1
ATOM 658 C C . VAL A 1 85 ? 4.099 -4.587 17.629 1.00 86.38 85 VAL A C 1
ATOM 660 O O . VAL A 1 85 ? 3.774 -5.272 16.663 1.00 86.38 85 VAL A O 1
ATOM 663 N N . ARG A 1 86 ? 5.301 -4.013 17.738 1.00 78.88 86 ARG A N 1
ATOM 664 C CA . ARG A 1 86 ? 6.353 -4.120 16.719 1.00 78.88 86 ARG A CA 1
ATOM 665 C C . ARG A 1 86 ? 6.900 -5.540 16.596 1.00 78.88 86 ARG A C 1
ATOM 667 O O . ARG A 1 86 ? 7.222 -5.972 15.493 1.00 78.88 86 ARG A O 1
ATOM 674 N N . ASP A 1 87 ? 6.967 -6.253 17.715 1.00 82.38 87 ASP A N 1
ATOM 675 C CA . ASP A 1 87 ? 7.498 -7.616 17.786 1.00 82.38 87 ASP A CA 1
ATOM 676 C C . ASP A 1 87 ? 6.435 -8.700 17.528 1.00 82.38 87 ASP A C 1
ATOM 678 O O . ASP A 1 87 ? 6.749 -9.894 17.423 1.00 82.38 87 ASP A O 1
ATOM 682 N N . ALA A 1 88 ? 5.160 -8.315 17.415 1.00 81.31 88 ALA A N 1
ATOM 683 C CA . ALA A 1 88 ? 4.064 -9.244 17.198 1.00 81.31 88 ALA A CA 1
ATOM 684 C C . ALA A 1 88 ? 4.168 -9.915 15.816 1.00 81.31 88 ALA A C 1
ATOM 686 O O . ALA A 1 88 ? 4.003 -9.295 14.771 1.00 81.31 88 ALA A O 1
ATOM 687 N N . LYS A 1 89 ? 4.377 -11.238 15.807 1.00 73.69 89 LYS A N 1
ATOM 688 C CA . LYS A 1 89 ? 4.413 -12.058 14.576 1.00 73.69 89 LYS A CA 1
ATOM 689 C C . LYS A 1 89 ? 3.026 -12.402 14.022 1.00 73.69 89 LYS A C 1
ATOM 691 O O . LYS A 1 89 ? 2.918 -13.012 12.961 1.00 73.69 89 LYS A O 1
ATOM 696 N N . THR A 1 90 ? 1.972 -12.090 14.768 1.00 73.94 90 THR A N 1
ATOM 697 C CA . THR A 1 90 ? 0.577 -12.383 14.421 1.00 73.94 90 THR A CA 1
ATOM 698 C C . THR A 1 90 ? -0.169 -11.085 14.177 1.00 73.94 90 THR A C 1
ATOM 700 O O . THR A 1 90 ? 0.149 -10.084 14.811 1.00 73.94 90 THR A O 1
ATOM 703 N N . GLY A 1 91 ? -1.201 -11.113 13.330 1.00 78.44 91 GLY A N 1
ATOM 704 C CA . GLY A 1 91 ? -2.090 -9.964 13.172 1.00 78.44 91 GLY A CA 1
ATOM 705 C C . GLY A 1 91 ? -2.643 -9.511 14.524 1.00 78.44 91 GLY A C 1
ATOM 706 O O . GLY A 1 91 ? -3.124 -10.328 15.315 1.00 78.44 91 GLY A O 1
ATOM 707 N N . ILE A 1 92 ? -2.540 -8.214 14.792 1.00 93.31 92 ILE A N 1
ATOM 708 C CA . ILE A 1 92 ? -3.070 -7.580 15.993 1.00 93.31 92 ILE A CA 1
ATOM 709 C C . ILE A 1 92 ? -4.257 -6.706 15.615 1.00 93.31 92 ILE A C 1
ATOM 711 O O . ILE A 1 92 ? -4.320 -6.160 14.514 1.00 93.31 92 ILE A O 1
ATOM 715 N N . TYR A 1 93 ? -5.210 -6.564 16.527 1.00 96.19 93 TYR A N 1
ATOM 716 C CA . TYR A 1 93 ? -6.264 -5.576 16.356 1.00 96.19 93 TYR A CA 1
ATOM 717 C C . TYR A 1 93 ? -5.761 -4.198 16.782 1.00 96.19 93 TYR A C 1
ATOM 719 O O . TYR A 1 93 ? -4.957 -4.083 17.707 1.00 96.19 93 TYR A O 1
ATOM 727 N N . PHE A 1 94 ? -6.255 -3.134 16.162 1.00 95.31 94 PHE A N 1
ATOM 728 C CA . PHE A 1 94 ? -5.940 -1.769 16.584 1.00 95.31 94 PHE A CA 1
ATOM 729 C C . PHE A 1 94 ? -7.049 -0.793 16.197 1.00 95.31 94 PHE A C 1
ATOM 731 O O . PHE A 1 94 ? -7.810 -1.035 15.260 1.00 95.31 94 PHE A O 1
ATOM 738 N N . PHE A 1 95 ? -7.121 0.321 16.923 1.00 94.94 95 PHE A N 1
ATOM 739 C CA . PHE A 1 95 ? -8.012 1.429 16.605 1.00 94.94 95 PHE A CA 1
ATOM 740 C C . PHE A 1 95 ? -7.222 2.560 15.941 1.00 94.94 95 PHE A C 1
ATOM 742 O O . PHE A 1 95 ? -6.112 2.871 16.376 1.00 94.94 95 PHE A O 1
ATOM 749 N N . THR A 1 96 ? -7.776 3.184 14.901 1.00 91.44 96 THR A N 1
ATOM 750 C CA . THR A 1 96 ? -7.229 4.456 14.404 1.00 91.44 96 THR A CA 1
ATOM 751 C C . THR A 1 96 ? -7.619 5.596 15.344 1.00 91.44 96 THR A C 1
ATOM 753 O O . THR A 1 96 ? -8.546 5.474 16.153 1.00 91.44 96 THR A O 1
ATOM 756 N N . ALA A 1 97 ? -6.920 6.726 15.236 1.00 90.69 97 ALA A N 1
ATOM 757 C CA . ALA A 1 97 ? -7.372 7.947 15.887 1.00 90.69 97 ALA A CA 1
ATOM 758 C C . ALA A 1 97 ? -8.748 8.362 15.323 1.00 90.69 97 ALA A C 1
ATOM 760 O O . ALA A 1 97 ? -8.992 8.160 14.131 1.00 90.69 97 ALA A O 1
ATOM 761 N N . PRO A 1 98 ? -9.650 8.912 16.155 1.00 92.62 98 PRO A N 1
ATOM 762 C CA . PRO A 1 98 ? -10.927 9.406 15.674 1.00 92.62 98 PRO A CA 1
ATOM 763 C C . PRO A 1 98 ? -10.742 10.686 14.856 1.00 92.62 98 PRO A C 1
ATOM 765 O O . PRO A 1 98 ? -10.076 11.626 15.293 1.00 92.62 98 PRO A O 1
ATOM 768 N N . GLU A 1 99 ? -11.404 10.745 13.710 1.00 91.69 99 GLU A N 1
ATOM 769 C CA . GLU A 1 99 ? -11.444 11.904 12.821 1.00 91.69 99 GLU A CA 1
ATOM 770 C C . GLU A 1 99 ? -12.849 12.514 12.830 1.00 91.69 99 GLU A C 1
ATOM 772 O O . GLU A 1 99 ? -13.844 11.811 13.009 1.00 91.69 99 GLU A O 1
ATOM 777 N N . LYS A 1 100 ? -12.957 13.839 12.692 1.00 91.25 100 LYS A N 1
ATOM 778 C CA . LYS A 1 100 ? -14.245 14.547 12.713 1.00 91.25 100 LYS A CA 1
ATOM 779 C C . LYS A 1 100 ? -14.676 14.876 11.289 1.00 91.25 100 LYS A C 1
ATOM 781 O O . LYS A 1 100 ? -14.005 15.631 10.599 1.00 91.25 100 LYS A O 1
ATOM 786 N N . GLU A 1 101 ? -15.862 14.416 10.917 1.00 87.88 101 GLU A N 1
ATOM 787 C CA . GLU A 1 101 ? -16.527 14.717 9.651 1.00 87.88 101 GLU A CA 1
ATOM 788 C C . GLU A 1 101 ? -17.863 15.413 9.938 1.00 87.88 101 GLU A C 1
ATOM 790 O O . GLU A 1 101 ? -18.868 14.787 10.289 1.00 87.88 101 GLU A O 1
ATOM 795 N N . GLY A 1 102 ? -17.878 16.745 9.852 1.00 90.56 102 GLY A N 1
ATOM 796 C CA . GLY A 1 102 ? -19.063 17.548 10.156 1.00 90.56 102 GLY A CA 1
ATOM 797 C C . GLY A 1 102 ? -19.559 17.351 11.596 1.00 90.56 102 GLY A C 1
ATOM 798 O O . GLY A 1 102 ? -18.908 17.766 12.557 1.00 90.56 102 GLY A O 1
ATOM 799 N N . LYS A 1 103 ? -20.745 16.745 11.748 1.00 92.19 103 LYS A N 1
ATOM 800 C CA . LYS A 1 103 ? -21.369 16.428 13.052 1.00 92.19 103 LYS A CA 1
ATOM 801 C C . LYS A 1 103 ? -21.092 14.998 13.524 1.00 92.19 103 LYS A C 1
ATOM 803 O O . LYS A 1 103 ? -21.649 14.578 14.535 1.00 92.19 103 LYS A O 1
ATOM 808 N N . THR A 1 104 ? -20.306 14.237 12.778 1.00 95.50 104 THR A N 1
ATOM 809 C CA . THR A 1 104 ? -19.993 12.837 13.060 1.00 95.50 104 THR A CA 1
ATOM 810 C C . THR A 1 104 ? -18.498 12.656 13.244 1.00 95.50 104 THR A C 1
ATOM 812 O O . THR A 1 104 ? -17.704 13.504 12.846 1.00 95.50 104 THR A O 1
ATOM 815 N N . TYR A 1 105 ? -18.128 11.552 13.872 1.00 96.12 105 TYR A N 1
ATOM 816 C CA . TYR A 1 105 ? -16.753 11.108 14.001 1.00 96.12 105 TYR A CA 1
ATOM 817 C C . TYR A 1 105 ? -16.622 9.761 13.310 1.00 96.12 105 TYR A C 1
ATOM 819 O O . TYR A 1 105 ? -17.558 8.959 13.373 1.00 96.12 105 TYR A O 1
ATOM 827 N N . ASN A 1 106 ? -15.486 9.510 12.678 1.00 94.31 106 ASN A N 1
ATOM 828 C CA . ASN A 1 106 ? -15.135 8.205 12.148 1.00 94.31 106 ASN A CA 1
ATOM 829 C C . ASN A 1 106 ? -13.910 7.663 12.905 1.00 94.31 106 ASN A C 1
ATOM 831 O O . ASN A 1 106 ? -13.102 8.433 13.423 1.00 94.31 106 ASN A O 1
ATOM 835 N N . LEU A 1 107 ? -13.806 6.343 13.030 1.00 94.62 107 LEU A N 1
ATOM 836 C CA . LEU A 1 107 ? -12.583 5.654 13.429 1.00 94.62 107 LEU A CA 1
ATOM 837 C C . LEU A 1 107 ? -12.547 4.261 12.802 1.00 94.62 107 LEU A C 1
ATOM 839 O O . LEU A 1 107 ? -13.582 3.688 12.465 1.00 94.62 107 LEU A O 1
ATOM 843 N N . GLY A 1 108 ? -11.364 3.689 12.672 1.00 93.38 108 GLY A N 1
ATOM 844 C CA . GLY A 1 108 ? -11.150 2.356 12.142 1.00 93.38 108 GLY A CA 1
ATOM 845 C C . GLY A 1 108 ? -10.908 1.322 13.238 1.00 93.38 108 GLY A C 1
ATOM 846 O O . GLY A 1 108 ? -10.167 1.598 14.176 1.00 93.38 108 GLY A O 1
ATOM 847 N N . LEU A 1 109 ? -11.479 0.119 13.101 1.00 95.75 109 LEU A N 1
ATOM 848 C CA . LEU A 1 109 ? -10.984 -1.093 13.768 1.00 95.75 109 LEU A CA 1
ATOM 849 C C . LEU A 1 109 ? -10.258 -1.962 12.737 1.00 95.75 109 LEU A C 1
ATOM 851 O O . LEU A 1 109 ? -10.904 -2.596 11.898 1.00 95.75 109 LEU A O 1
ATOM 855 N N . GLY A 1 110 ? -8.930 -1.976 12.811 1.00 92.31 110 GLY A N 1
ATOM 856 C CA . GLY A 1 110 ? -8.048 -2.729 11.926 1.00 92.31 110 GLY A CA 1
ATOM 857 C C . GLY A 1 110 ? -7.594 -4.054 12.528 1.00 92.31 110 GLY A C 1
ATOM 858 O O . GLY A 1 110 ? -7.641 -4.245 13.744 1.00 92.31 110 GLY A O 1
ATOM 859 N N . PHE A 1 111 ? -7.151 -4.958 11.661 1.00 91.75 111 PHE A N 1
ATOM 860 C CA . PHE A 1 111 ? -6.444 -6.191 11.976 1.00 91.75 111 PHE A CA 1
ATOM 861 C C . PHE A 1 111 ? -5.237 -6.329 11.043 1.00 91.75 111 PHE A C 1
ATOM 863 O O . PHE A 1 111 ? -5.381 -6.197 9.826 1.00 91.75 111 PHE A O 1
ATOM 870 N N . GLY A 1 112 ? -4.062 -6.599 11.609 1.00 88.06 112 GLY A N 1
ATOM 871 C CA . GLY A 1 112 ? -2.804 -6.713 10.870 1.00 88.06 112 GLY A CA 1
ATOM 872 C C . GLY A 1 112 ? -1.654 -6.073 11.637 1.00 88.06 112 GLY A C 1
ATOM 873 O O . GLY A 1 112 ? -1.646 -6.113 12.864 1.00 88.06 112 GLY A O 1
ATOM 874 N N . ASP A 1 113 ? -0.706 -5.481 10.921 1.00 81.69 113 ASP A N 1
ATOM 875 C CA . ASP A 1 113 ? 0.337 -4.618 11.472 1.00 81.69 113 ASP A CA 1
ATOM 876 C C . ASP A 1 113 ? -0.101 -3.146 11.309 1.00 81.69 113 ASP A C 1
ATOM 878 O O . ASP A 1 113 ? -0.149 -2.652 10.181 1.00 81.69 113 ASP A O 1
ATOM 882 N N . PRO A 1 114 ? -0.406 -2.409 12.396 1.00 76.56 114 PRO A N 1
ATOM 883 C CA . PRO A 1 114 ? -0.833 -1.008 12.326 1.00 76.56 114 PRO A CA 1
ATOM 884 C C . PRO A 1 114 ? 0.210 -0.067 11.715 1.00 76.56 114 PRO A C 1
ATOM 886 O O . PRO A 1 114 ? -0.122 1.057 11.345 1.00 76.56 114 PRO A O 1
ATOM 889 N N . GLY A 1 115 ? 1.476 -0.481 11.658 1.00 74.50 115 GLY A N 1
ATOM 890 C CA . GLY A 1 115 ? 2.544 0.255 11.000 1.00 74.50 115 GLY A CA 1
ATOM 891 C C . GLY A 1 115 ? 2.786 -0.167 9.553 1.00 74.50 115 GLY A C 1
ATOM 892 O O . GLY A 1 115 ? 3.680 0.417 8.935 1.00 74.50 115 GLY A O 1
ATOM 893 N N . CYS A 1 116 ? 2.074 -1.175 9.038 1.00 68.88 116 CYS A N 1
ATOM 894 C CA . CYS A 1 116 ? 2.417 -1.792 7.766 1.00 68.88 116 CYS A CA 1
ATOM 895 C C . CYS A 1 116 ? 1.214 -2.282 6.948 1.00 68.88 116 CYS A C 1
ATOM 897 O O . CYS A 1 116 ? 0.683 -1.514 6.151 1.00 68.88 116 CYS A O 1
ATOM 899 N N . ASP A 1 117 ? 0.831 -3.551 7.108 1.00 72.38 117 ASP A N 1
ATOM 900 C CA . ASP A 1 117 ? -0.224 -4.210 6.339 1.00 72.38 117 ASP A CA 1
ATOM 901 C C . ASP A 1 117 ? -1.413 -4.523 7.239 1.00 72.38 117 ASP A C 1
ATOM 903 O O . ASP A 1 117 ? -1.318 -5.312 8.185 1.00 72.38 117 ASP A O 1
ATOM 907 N N . TYR A 1 118 ? -2.538 -3.888 6.954 1.00 81.88 118 TYR A N 1
ATOM 908 C CA . TYR A 1 118 ? -3.747 -4.049 7.726 1.00 81.88 118 TYR A CA 1
ATOM 909 C C . TYR A 1 118 ? -4.990 -3.873 6.877 1.00 81.88 118 TYR A C 1
ATOM 911 O O . TYR A 1 118 ? -5.054 -3.100 5.923 1.00 81.88 118 TYR A O 1
ATOM 919 N N . THR A 1 119 ? -6.044 -4.537 7.324 1.00 82.81 119 THR A N 1
ATOM 920 C CA . THR A 1 119 ? -7.395 -4.335 6.811 1.00 82.81 119 THR A CA 1
ATOM 921 C C . THR A 1 119 ? -8.324 -4.089 7.978 1.00 82.81 119 THR A C 1
ATOM 923 O O . THR A 1 119 ? -8.086 -4.554 9.093 1.00 82.81 119 THR A O 1
ATOM 926 N N . GLY A 1 120 ? -9.384 -3.332 7.759 1.00 89.00 120 GLY A N 1
ATOM 927 C CA . GLY A 1 120 ? -10.226 -2.909 8.854 1.00 89.00 120 GLY A CA 1
ATOM 928 C C . GLY A 1 120 ? -11.579 -2.400 8.424 1.00 89.00 120 GLY A C 1
ATOM 929 O O . GLY A 1 120 ? -11.906 -2.261 7.250 1.00 89.00 120 GLY A O 1
ATOM 930 N N . GLU A 1 121 ? -12.394 -2.141 9.428 1.00 89.75 121 GLU A N 1
ATOM 931 C CA . GLU A 1 121 ? -13.749 -1.643 9.275 1.00 89.75 121 GLU A CA 1
ATOM 932 C C . GLU A 1 121 ? -13.805 -0.199 9.758 1.00 89.75 121 GLU A C 1
ATOM 934 O O . GLU A 1 121 ? -13.327 0.094 10.856 1.00 89.75 121 GLU A O 1
ATOM 939 N N . THR A 1 122 ? -14.411 0.688 8.971 1.00 92.38 122 THR A N 1
ATOM 940 C CA . THR A 1 122 ? -14.657 2.071 9.390 1.00 92.38 122 THR A CA 1
ATOM 941 C C . THR A 1 122 ? -15.973 2.153 10.152 1.00 92.38 122 THR A C 1
ATOM 943 O O . THR A 1 122 ? -17.018 1.663 9.710 1.00 92.38 122 THR A O 1
ATOM 946 N N . TRP A 1 123 ? -15.918 2.791 11.311 1.00 95.44 123 TRP A N 1
ATOM 947 C CA . TRP A 1 123 ? -17.019 2.997 12.232 1.00 95.44 123 TRP A CA 1
ATOM 948 C C . TRP A 1 123 ? -17.307 4.475 12.346 1.00 95.44 123 TRP A C 1
ATOM 950 O O . TRP A 1 123 ? -16.407 5.267 12.599 1.00 95.44 123 TRP A O 1
ATOM 960 N N . TYR A 1 124 ? -18.576 4.829 12.227 1.00 96.00 124 TYR A N 1
ATOM 961 C CA . TYR A 1 124 ? -19.038 6.184 12.439 1.00 96.00 124 TYR A CA 1
ATOM 962 C C . TYR A 1 124 ? -19.806 6.270 13.743 1.00 96.00 124 TYR A C 1
ATOM 964 O O . TYR A 1 124 ? -20.588 5.379 14.092 1.00 96.00 124 TYR A O 1
ATOM 972 N N . PHE A 1 125 ? -19.621 7.371 14.455 1.00 96.94 125 PHE A N 1
ATOM 973 C CA . PHE A 1 125 ? -20.392 7.651 15.645 1.00 96.94 125 PHE A CA 1
ATOM 974 C C . PHE A 1 125 ? -20.711 9.130 15.811 1.00 96.94 125 PHE A C 1
ATOM 976 O O . PHE A 1 125 ? -20.031 10.025 15.313 1.00 96.94 125 PHE A O 1
ATOM 983 N N . ARG A 1 126 ? -21.791 9.382 16.544 1.00 97.31 126 ARG A N 1
ATOM 984 C CA . ARG A 1 126 ? -22.241 10.713 16.928 1.00 97.31 126 ARG A CA 1
ATOM 985 C C . ARG A 1 126 ? -22.643 10.703 18.400 1.00 97.31 126 ARG A C 1
ATOM 987 O O . ARG A 1 126 ? -23.603 10.002 18.743 1.00 97.31 126 ARG A O 1
ATOM 994 N N . PRO A 1 127 ? -21.948 11.463 19.260 1.00 93.56 127 PRO A N 1
ATOM 995 C CA . PRO A 1 127 ? -22.433 11.767 20.598 1.00 93.56 127 PRO A CA 1
ATOM 996 C C . PRO A 1 127 ? -23.750 12.550 20.508 1.00 93.56 127 PRO A C 1
ATOM 998 O O . PRO A 1 127 ? -23.857 13.514 19.753 1.00 93.56 127 PRO A O 1
ATOM 1001 N N . ASP A 1 128 ? -24.758 12.113 21.252 1.00 90.38 128 ASP A N 1
ATOM 1002 C CA . ASP A 1 128 ? -26.097 12.698 21.323 1.00 90.38 128 ASP A CA 1
ATOM 1003 C C . ASP A 1 128 ? -26.472 12.823 22.808 1.00 90.38 128 ASP A C 1
ATOM 1005 O O . ASP A 1 128 ? -27.112 11.950 23.407 1.00 90.38 128 ASP A O 1
ATOM 1009 N N . GLY A 1 129 ? -25.908 13.854 23.447 1.00 86.50 129 GLY A N 1
ATOM 1010 C CA . GLY A 1 129 ? -25.892 13.993 24.902 1.00 86.50 129 GLY A CA 1
ATOM 1011 C C . GLY A 1 129 ? -25.160 12.823 25.567 1.00 86.50 129 GLY A C 1
ATOM 1012 O O . GLY A 1 129 ? -23.982 12.586 25.309 1.00 86.50 129 GLY A O 1
ATOM 1013 N N . ALA A 1 130 ? -25.871 12.073 26.413 1.00 85.88 130 ALA A N 1
ATOM 1014 C CA . ALA A 1 130 ? -25.337 10.891 27.095 1.00 85.88 130 ALA A CA 1
ATOM 1015 C C . ALA A 1 130 ? -25.322 9.617 26.226 1.00 85.88 130 ALA A C 1
ATOM 1017 O O . ALA A 1 130 ? -24.701 8.623 26.604 1.00 85.88 130 ALA A O 1
ATOM 1018 N N . LYS A 1 131 ? -26.020 9.611 25.081 1.00 90.75 131 LYS A N 1
ATOM 1019 C CA . LYS A 1 131 ? -26.113 8.448 24.189 1.00 90.75 131 LYS A CA 1
ATOM 1020 C C . LYS A 1 131 ? -25.118 8.576 23.042 1.00 90.75 131 LYS A C 1
ATOM 1022 O O . LYS A 1 131 ? -24.809 9.669 22.586 1.00 90.75 131 LYS A O 1
ATOM 1027 N N . ILE A 1 132 ? -24.662 7.440 22.522 1.00 95.00 132 ILE A N 1
ATOM 1028 C CA . ILE A 1 132 ? -23.828 7.395 21.317 1.00 95.00 132 ILE A CA 1
ATOM 1029 C C . ILE A 1 132 ? -24.586 6.641 20.237 1.00 95.00 132 ILE A C 1
ATOM 1031 O O . ILE A 1 132 ? -24.923 5.463 20.396 1.00 95.00 132 ILE A O 1
ATOM 1035 N N . ARG A 1 133 ? -24.845 7.307 19.113 1.00 96.19 133 ARG A N 1
ATOM 1036 C CA . ARG A 1 133 ? -25.233 6.614 17.883 1.00 96.19 133 ARG A CA 1
ATOM 1037 C C . ARG A 1 133 ? -23.956 6.102 17.237 1.00 96.19 133 ARG A C 1
ATOM 1039 O O . ARG A 1 133 ? -23.062 6.898 16.999 1.00 96.19 133 ARG A O 1
ATOM 1046 N N . LEU A 1 134 ? -23.867 4.798 17.008 1.00 96.88 134 LEU A N 1
ATOM 1047 C CA . LEU A 1 134 ? -22.702 4.114 16.445 1.00 96.88 134 LEU A CA 1
ATOM 1048 C C . LEU A 1 134 ? -23.198 3.205 15.321 1.00 96.88 134 LEU A C 1
ATOM 1050 O O . LEU A 1 134 ? -24.151 2.454 15.538 1.00 96.88 134 LEU A O 1
ATOM 1054 N N . TRP A 1 135 ? -22.574 3.278 14.152 1.00 96.06 135 TRP A N 1
ATOM 1055 C CA . TRP A 1 135 ? -22.886 2.430 13.007 1.00 96.06 135 TRP A CA 1
ATOM 1056 C C . TRP A 1 135 ? -21.618 2.091 12.226 1.00 96.06 135 TRP A C 1
ATOM 1058 O O . TRP A 1 135 ? -20.648 2.848 12.205 1.00 96.06 135 TRP A O 1
ATOM 1068 N N . LYS A 1 136 ? -21.627 0.924 11.590 1.00 92.12 136 LYS A N 1
ATOM 1069 C CA . LYS A 1 136 ? -20.557 0.491 10.694 1.00 92.12 136 LYS A CA 1
ATOM 1070 C C . LYS A 1 136 ? -20.781 1.109 9.318 1.00 92.12 136 LYS A C 1
ATOM 1072 O O . LYS A 1 136 ? -21.915 1.117 8.838 1.00 92.12 136 LYS A O 1
ATOM 1077 N N . HIS A 1 137 ? -19.727 1.598 8.675 1.00 85.50 137 HIS A N 1
ATOM 1078 C CA . HIS A 1 137 ? -19.805 1.975 7.268 1.00 85.50 137 HIS A CA 1
ATO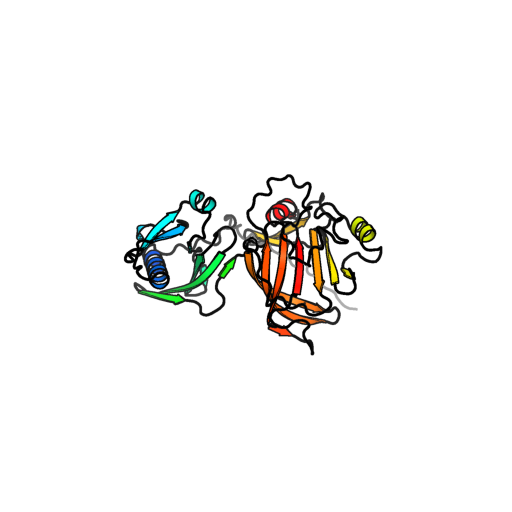M 1079 C C . HIS A 1 137 ? -20.049 0.729 6.406 1.00 85.50 137 HIS A C 1
ATOM 1081 O O . HIS A 1 137 ? -19.353 -0.278 6.548 1.00 85.50 137 HIS A O 1
ATOM 1087 N N . VAL A 1 138 ? -21.044 0.785 5.520 1.00 68.06 138 VAL A N 1
ATOM 1088 C CA . VAL A 1 138 ? -21.347 -0.296 4.575 1.00 68.06 138 VAL A CA 1
ATOM 1089 C C . VAL A 1 138 ? -20.634 0.029 3.266 1.00 68.06 138 VAL A C 1
ATOM 1091 O O . VAL A 1 138 ? -21.084 0.889 2.517 1.00 68.06 138 VAL A O 1
ATOM 1094 N N . GLY A 1 139 ? -19.495 -0.614 3.014 1.00 66.69 139 GLY A N 1
ATOM 1095 C CA . GLY A 1 139 ? -18.645 -0.309 1.862 1.00 66.69 139 GLY A CA 1
ATOM 1096 C C . GLY A 1 139 ? -17.261 -0.944 1.970 1.00 66.69 139 GLY A C 1
ATOM 1097 O O . GLY A 1 139 ? -17.057 -1.858 2.774 1.00 66.69 139 GLY A O 1
ATOM 1098 N N . ARG A 1 140 ? -16.302 -0.463 1.162 1.00 58.91 140 ARG A N 1
ATOM 1099 C CA . ARG A 1 140 ? -14.892 -0.850 1.329 1.00 58.91 140 ARG A CA 1
ATOM 1100 C C . ARG A 1 140 ? -14.431 -0.371 2.706 1.00 58.91 140 ARG A C 1
ATOM 1102 O O . ARG A 1 140 ? -14.654 0.779 3.072 1.00 58.91 140 ARG A O 1
ATOM 1109 N N . GLY A 1 141 ? -13.846 -1.284 3.473 1.00 70.94 141 GLY A N 1
ATOM 1110 C CA . GLY A 1 141 ? -13.177 -0.948 4.721 1.00 70.94 141 GLY A CA 1
ATOM 1111 C C . GLY A 1 141 ? -11.976 -0.030 4.490 1.00 70.94 141 GLY A C 1
ATOM 1112 O O . GLY A 1 141 ? -11.641 0.298 3.352 1.00 70.94 141 GLY A O 1
ATOM 1113 N N . PHE A 1 142 ? -11.307 0.354 5.569 1.00 73.25 142 PHE A N 1
ATOM 1114 C CA . PHE A 1 142 ? -10.009 1.005 5.458 1.00 73.25 142 PHE A CA 1
ATOM 1115 C C . PHE A 1 142 ? -8.922 -0.069 5.501 1.00 73.25 142 PHE A C 1
ATOM 1117 O O . PHE A 1 142 ? -9.056 -1.096 6.168 1.00 73.25 142 PHE A O 1
ATOM 1124 N N . GLY A 1 143 ? -7.854 0.141 4.757 1.00 64.44 143 GLY A N 1
ATOM 1125 C CA . GLY A 1 143 ? -6.722 -0.762 4.739 1.00 64.44 143 GLY A CA 1
ATOM 1126 C C . GLY A 1 143 ? -5.503 0.010 4.298 1.00 64.44 143 GLY A C 1
ATOM 1127 O O . GLY A 1 143 ? -5.579 0.829 3.384 1.00 64.44 143 GLY A O 1
ATOM 1128 N N . GLY A 1 144 ? -4.406 -0.219 4.993 1.00 60.41 144 GLY A N 1
ATOM 1129 C CA . GLY A 1 144 ? -3.094 0.208 4.565 1.00 60.41 144 GLY A CA 1
ATOM 1130 C C . GLY A 1 144 ? -2.400 -1.052 4.118 1.00 60.41 144 GLY A C 1
ATOM 1131 O O . GLY A 1 144 ? -2.182 -1.939 4.932 1.00 60.41 144 GLY A O 1
ATOM 1132 N N . GLY A 1 145 ? -2.097 -1.152 2.832 1.00 50.12 145 GLY A N 1
ATOM 1133 C CA . GLY A 1 145 ? -1.060 -2.072 2.419 1.00 50.12 145 GLY A CA 1
ATOM 1134 C C . GLY A 1 145 ? 0.266 -1.412 2.727 1.00 50.12 145 GLY A C 1
ATOM 1135 O O . GLY A 1 145 ? 0.449 -0.210 2.514 1.00 50.12 145 GLY A O 1
ATOM 1136 N N . CYS A 1 146 ? 1.218 -2.212 3.164 1.00 53.69 146 CYS A N 1
ATOM 1137 C CA . CYS A 1 146 ? 2.602 -1.828 3.051 1.00 53.69 146 CYS A CA 1
ATOM 1138 C C . CYS A 1 146 ? 2.962 -1.817 1.560 1.00 53.69 146 CYS A C 1
ATOM 1140 O O . CYS A 1 146 ? 3.586 -2.750 1.065 1.00 53.69 146 CYS A O 1
ATOM 1142 N N . GLY A 1 147 ? 2.604 -0.750 0.842 1.00 42.94 147 GLY A N 1
ATOM 1143 C CA . GLY A 1 147 ? 3.185 -0.400 -0.459 1.00 42.94 147 GLY A CA 1
ATOM 1144 C C . GLY A 1 147 ? 4.673 -0.030 -0.332 1.00 42.94 147 GLY A C 1
ATOM 1145 O O . GLY A 1 147 ? 5.131 0.931 -0.932 1.00 42.94 147 GLY A O 1
ATOM 1146 N N . GLY A 1 148 ? 5.399 -0.733 0.543 1.00 38.53 148 GLY A N 1
ATOM 1147 C CA . GLY A 1 148 ? 6.589 -0.292 1.261 1.00 38.53 148 GLY A CA 1
ATOM 1148 C C . GLY A 1 148 ? 6.714 -1.029 2.601 1.00 38.53 148 GLY A C 1
ATOM 1149 O O . GLY A 1 148 ? 6.641 -0.430 3.669 1.00 38.53 148 GLY A O 1
ATOM 1150 N N . PHE A 1 149 ? 6.835 -2.354 2.568 1.00 34.88 149 PHE A N 1
ATOM 1151 C CA . PHE A 1 149 ? 7.012 -3.215 3.748 1.00 34.88 149 PHE A CA 1
ATOM 1152 C C . PHE A 1 149 ? 8.098 -2.692 4.712 1.00 34.88 149 PHE A C 1
ATOM 1154 O O . PHE A 1 149 ? 9.212 -2.348 4.315 1.00 34.88 149 PHE A O 1
ATOM 1161 N N . ARG A 1 150 ? 7.812 -2.715 6.021 1.00 33.59 150 ARG A N 1
ATOM 1162 C CA . ARG A 1 150 ? 8.750 -2.370 7.105 1.00 33.59 150 ARG A CA 1
ATOM 1163 C C . ARG A 1 150 ? 9.745 -3.489 7.445 1.00 33.59 150 ARG A C 1
ATOM 1165 O O . ARG A 1 150 ? 10.195 -3.577 8.583 1.00 33.59 150 ARG A O 1
ATOM 1172 N N . GLY A 1 151 ? 10.168 -4.290 6.471 1.00 32.72 151 GLY A N 1
ATOM 1173 C CA . GLY A 1 151 ? 11.437 -4.995 6.627 1.00 32.72 151 GLY A CA 1
ATOM 1174 C C . GLY A 1 151 ? 12.521 -3.928 6.664 1.00 32.72 151 GLY A C 1
ATOM 1175 O O . GLY A 1 151 ? 12.550 -3.074 5.780 1.00 32.72 151 GLY A O 1
ATOM 1176 N N . SER A 1 152 ? 13.376 -3.902 7.684 1.00 34.84 152 SER A N 1
ATOM 1177 C CA . SER A 1 152 ? 14.622 -3.178 7.496 1.00 34.84 152 SER A CA 1
ATOM 1178 C C . SER A 1 152 ? 15.361 -3.891 6.362 1.00 34.84 152 SER A C 1
ATOM 1180 O O . SER A 1 152 ? 15.723 -5.063 6.443 1.00 34.84 152 SER A O 1
ATOM 1182 N N . THR A 1 153 ? 15.508 -3.220 5.229 1.00 39.94 153 THR A N 1
ATOM 1183 C CA . THR A 1 153 ? 16.751 -3.354 4.492 1.00 39.94 153 THR A CA 1
ATOM 1184 C C . THR A 1 153 ? 17.677 -2.336 5.140 1.00 39.94 153 THR A C 1
ATOM 1186 O O . THR A 1 153 ? 17.883 -1.253 4.605 1.00 39.94 153 THR A O 1
ATOM 1189 N N . ASP A 1 154 ? 18.222 -2.677 6.313 1.00 38.88 154 ASP A N 1
ATOM 1190 C CA . ASP A 1 154 ? 19.417 -2.009 6.859 1.00 38.88 154 ASP A CA 1
ATOM 1191 C C . ASP A 1 154 ? 20.663 -2.310 6.001 1.00 38.88 154 ASP A C 1
ATOM 1193 O O . ASP A 1 154 ? 21.791 -2.009 6.380 1.00 38.88 154 ASP A O 1
ATOM 1197 N N . GLY A 1 155 ? 20.474 -2.906 4.819 1.00 40.56 155 GLY A N 1
ATOM 1198 C CA . GLY A 1 155 ? 21.481 -2.912 3.781 1.00 40.56 155 GLY A CA 1
ATOM 1199 C C . GLY A 1 155 ? 21.774 -1.474 3.342 1.00 40.56 155 GLY A C 1
ATOM 1200 O O . GLY A 1 155 ? 20.847 -0.664 3.226 1.00 40.56 155 GLY A O 1
ATOM 1201 N N . PRO A 1 156 ? 23.048 -1.131 3.101 1.00 36.91 156 PRO A N 1
ATOM 1202 C CA . PRO A 1 156 ? 23.402 0.166 2.549 1.00 36.91 156 PRO A CA 1
ATOM 1203 C C . PRO A 1 156 ? 22.614 0.427 1.248 1.00 36.91 156 PRO A C 1
ATOM 1205 O O . PRO A 1 156 ? 22.242 -0.537 0.573 1.00 36.91 156 PRO A O 1
ATOM 1208 N N . PRO A 1 157 ? 22.405 1.699 0.851 1.00 45.72 157 PRO A N 1
ATOM 1209 C CA . PRO A 1 157 ? 21.736 2.112 -0.396 1.00 45.72 157 PRO A CA 1
ATOM 1210 C C . PRO A 1 157 ? 22.320 1.534 -1.706 1.00 45.72 157 PRO A C 1
ATOM 1212 O O . PRO A 1 157 ? 21.946 1.974 -2.788 1.00 45.72 157 PRO A O 1
ATOM 1215 N N . GLY A 1 158 ? 23.257 0.589 -1.622 1.00 43.38 158 GLY A N 1
ATOM 1216 C CA . GLY A 1 158 ? 24.125 0.152 -2.696 1.00 43.38 158 GLY A CA 1
ATOM 1217 C C . GLY A 1 158 ? 23.516 -0.814 -3.702 1.00 43.38 158 GLY A C 1
ATOM 1218 O O . GLY A 1 158 ? 23.946 -0.752 -4.843 1.00 43.38 158 GLY A O 1
ATOM 1219 N N . GLU A 1 159 ? 22.555 -1.685 -3.364 1.00 51.31 159 GLU A N 1
ATOM 1220 C CA . GLU A 1 159 ? 22.084 -2.698 -4.329 1.00 51.31 159 GLU A CA 1
ATOM 1221 C C . GLU A 1 159 ? 20.634 -3.163 -4.091 1.00 51.31 159 GLU A C 1
ATOM 1223 O O . GLU A 1 159 ? 20.387 -4.249 -3.562 1.00 51.31 159 GLU A O 1
ATOM 1228 N N . LEU A 1 160 ? 19.649 -2.381 -4.551 1.00 60.53 160 LEU A N 1
ATOM 1229 C CA . LEU A 1 160 ? 18.283 -2.871 -4.806 1.00 60.53 160 LEU A CA 1
ATOM 1230 C C . LEU A 1 160 ? 18.268 -3.730 -6.082 1.00 60.53 160 LEU A C 1
ATOM 1232 O O . LEU A 1 160 ? 17.688 -3.364 -7.099 1.00 60.53 160 LEU A O 1
ATOM 1236 N N . ASN A 1 161 ? 18.960 -4.869 -6.043 1.00 59.34 161 ASN A N 1
ATOM 1237 C CA . ASN A 1 161 ? 19.177 -5.711 -7.227 1.00 59.34 161 ASN A CA 1
ATOM 1238 C C . ASN A 1 161 ? 18.378 -7.014 -7.198 1.00 59.34 161 ASN A C 1
ATOM 1240 O O . ASN A 1 161 ? 18.653 -7.911 -7.993 1.00 59.34 161 ASN A O 1
ATOM 1244 N N . LYS A 1 162 ? 17.457 -7.185 -6.242 1.00 71.56 162 LYS A N 1
ATOM 1245 C CA . LYS A 1 162 ? 16.725 -8.445 -6.088 1.00 71.56 162 LYS A CA 1
ATOM 1246 C C . LYS A 1 162 ? 15.269 -8.217 -5.720 1.00 71.56 162 LYS A C 1
ATOM 1248 O O . LYS A 1 162 ? 14.972 -7.665 -4.664 1.00 71.56 162 LYS A O 1
ATOM 1253 N N . TYR A 1 163 ? 14.402 -8.775 -6.557 1.00 83.38 163 TYR A N 1
ATOM 1254 C CA . TYR A 1 163 ? 12.973 -8.945 -6.329 1.00 83.38 163 TYR A CA 1
ATOM 1255 C C . TYR A 1 163 ? 12.690 -10.444 -6.173 1.00 83.38 163 TYR A C 1
ATOM 1257 O O . TYR A 1 163 ? 12.245 -11.100 -7.106 1.00 83.38 163 TYR A O 1
ATOM 1265 N N . PRO A 1 164 ? 13.003 -11.044 -5.011 1.00 82.62 164 PRO A N 1
ATOM 1266 C CA . PRO A 1 164 ? 13.001 -12.501 -4.842 1.00 82.62 164 PRO A CA 1
ATOM 1267 C C . PRO A 1 164 ? 11.603 -13.136 -4.875 1.00 82.62 164 PRO A C 1
ATOM 1269 O O . PRO A 1 164 ? 11.492 -14.353 -4.758 1.00 82.62 164 PRO A O 1
ATOM 1272 N N . ASN A 1 165 ? 10.545 -12.328 -4.964 1.00 87.75 165 ASN A N 1
ATOM 1273 C CA . ASN A 1 165 ? 9.160 -12.778 -4.896 1.00 87.75 165 ASN A CA 1
ATOM 1274 C C . ASN A 1 165 ? 8.427 -12.680 -6.237 1.00 87.75 165 ASN A C 1
ATOM 1276 O O . ASN A 1 165 ? 7.200 -12.760 -6.235 1.00 87.75 165 ASN A O 1
ATOM 1280 N N . GLU A 1 166 ? 9.139 -12.500 -7.355 1.00 91.44 166 GLU A N 1
ATOM 1281 C CA . GLU A 1 166 ? 8.527 -12.589 -8.683 1.00 91.44 166 GLU A CA 1
ATOM 1282 C C . GLU A 1 166 ? 7.700 -13.880 -8.803 1.00 91.44 166 GLU A C 1
ATOM 1284 O O . GLU A 1 166 ? 8.133 -14.968 -8.411 1.00 91.44 166 GLU A O 1
ATOM 1289 N N . LEU A 1 167 ? 6.463 -13.742 -9.284 1.00 92.69 167 LEU A N 1
ATOM 1290 C CA . LEU A 1 167 ? 5.582 -14.879 -9.514 1.00 92.69 167 LEU A CA 1
ATOM 1291 C C . LEU A 1 167 ? 6.140 -15.756 -10.636 1.00 92.69 167 LEU A C 1
ATOM 1293 O O . LEU A 1 167 ? 6.707 -15.252 -11.605 1.00 92.69 167 LEU A O 1
ATOM 1297 N N . ALA A 1 168 ? 5.906 -17.065 -10.532 1.00 90.06 168 ALA A N 1
ATOM 1298 C CA . ALA A 1 168 ? 6.325 -18.016 -11.554 1.00 90.06 168 ALA A CA 1
ATOM 1299 C C . ALA A 1 168 ? 5.773 -17.626 -12.940 1.00 90.06 168 ALA A C 1
ATOM 1301 O O . ALA A 1 168 ? 4.559 -17.465 -13.095 1.00 90.06 168 ALA A O 1
ATOM 1302 N N . GLY A 1 169 ? 6.655 -17.489 -13.934 1.00 89.75 169 GLY A N 1
ATOM 1303 C CA . GLY A 1 169 ? 6.321 -17.029 -15.288 1.00 89.75 169 GLY A CA 1
ATOM 1304 C C . GLY A 1 169 ? 6.335 -15.506 -15.486 1.00 89.75 169 GLY A C 1
ATOM 1305 O O . GLY A 1 169 ? 6.034 -15.044 -16.586 1.00 89.75 169 GLY A O 1
ATOM 1306 N N . TYR A 1 170 ? 6.681 -14.737 -14.450 1.00 91.88 170 TYR A N 1
ATOM 1307 C CA . TYR A 1 170 ? 6.792 -13.275 -14.463 1.00 91.88 170 TYR A CA 1
ATOM 1308 C C . TYR A 1 170 ? 8.150 -12.805 -13.901 1.00 91.88 170 TYR A C 1
ATOM 1310 O O . TYR A 1 170 ? 8.227 -11.757 -13.265 1.00 91.88 170 TYR A O 1
ATOM 1318 N N . GLU A 1 171 ? 9.219 -13.583 -14.103 1.00 91.19 171 GLU A N 1
ATOM 1319 C CA . GLU A 1 171 ? 10.567 -13.318 -13.574 1.00 91.19 171 GLU A CA 1
ATOM 1320 C C . GLU A 1 171 ? 11.416 -12.407 -14.488 1.00 91.19 171 GLU A C 1
ATOM 1322 O O . GLU A 1 171 ? 12.466 -12.802 -15.016 1.00 91.19 171 GLU A O 1
ATOM 1327 N N . PHE A 1 172 ? 10.959 -11.174 -14.715 1.00 88.69 172 PHE A N 1
ATOM 1328 C CA . PHE A 1 172 ? 11.624 -10.215 -15.605 1.00 88.69 172 PHE A CA 1
ATOM 1329 C C . PHE A 1 172 ? 12.970 -9.724 -15.069 1.00 88.69 172 PHE A C 1
ATOM 1331 O O . PHE A 1 172 ? 13.874 -9.445 -15.866 1.00 88.69 172 PHE A O 1
ATOM 1338 N N . PHE A 1 173 ? 13.117 -9.626 -13.746 1.00 82.56 173 PHE A N 1
ATOM 1339 C CA . PHE A 1 173 ? 14.318 -9.099 -13.104 1.00 82.56 173 PHE A CA 1
ATOM 1340 C C . PHE A 1 173 ? 15.356 -10.189 -12.808 1.00 82.56 173 PHE A C 1
ATOM 1342 O O . PHE A 1 173 ? 16.548 -9.963 -13.009 1.00 82.56 173 PHE A O 1
ATOM 1349 N N . ASP A 1 174 ? 14.936 -11.391 -12.391 1.00 77.81 174 ASP A N 1
ATOM 1350 C CA . ASP A 1 174 ? 15.868 -12.502 -12.125 1.00 77.81 174 ASP A CA 1
ATOM 1351 C C . ASP A 1 174 ? 16.483 -13.085 -13.414 1.00 77.81 174 ASP A C 1
ATOM 1353 O O . ASP A 1 174 ? 17.681 -13.401 -13.466 1.00 77.81 174 ASP A O 1
ATOM 1357 N N . ARG A 1 175 ? 15.674 -13.235 -14.477 1.00 76.94 175 ARG A N 1
ATOM 1358 C CA . ARG A 1 175 ? 16.051 -14.019 -15.675 1.00 76.94 175 ARG A CA 1
ATOM 1359 C C . ARG A 1 175 ? 15.829 -13.314 -17.014 1.00 76.94 175 ARG A C 1
ATOM 1361 O O . ARG A 1 175 ? 16.157 -13.894 -18.047 1.00 76.94 175 ARG A O 1
ATOM 1368 N N . GLY A 1 176 ? 15.308 -12.089 -17.014 1.00 74.94 176 GLY A N 1
ATOM 1369 C CA . GLY A 1 176 ? 14.954 -11.354 -18.228 1.00 74.94 176 GLY A CA 1
ATOM 1370 C C . GLY A 1 176 ? 15.978 -10.312 -18.686 1.00 74.94 176 GLY A C 1
ATOM 1371 O O . GLY A 1 176 ? 17.061 -10.151 -18.118 1.00 74.94 176 GLY A O 1
ATOM 1372 N N . LYS A 1 177 ? 15.587 -9.546 -19.715 1.00 81.25 177 LYS A N 1
ATOM 1373 C CA . LYS A 1 177 ? 16.359 -8.411 -20.263 1.00 81.25 177 LYS A CA 1
ATOM 1374 C C . LYS A 1 177 ? 16.635 -7.308 -19.228 1.00 81.25 177 LYS A C 1
ATOM 1376 O O . LYS A 1 177 ? 17.513 -6.482 -19.443 1.00 81.25 177 LYS A O 1
ATOM 1381 N N . LEU A 1 178 ? 15.905 -7.299 -18.110 1.00 87.00 178 LEU A N 1
ATOM 1382 C CA . LEU A 1 178 ? 16.000 -6.266 -17.077 1.00 87.00 178 LEU A CA 1
ATOM 1383 C C . LEU A 1 178 ? 17.051 -6.569 -16.004 1.00 87.00 178 LEU A C 1
ATOM 1385 O O . LEU A 1 178 ? 17.379 -5.683 -15.226 1.00 87.00 178 LEU A O 1
ATOM 1389 N N . LYS A 1 179 ? 17.635 -7.775 -15.988 1.00 84.25 179 LYS A N 1
ATOM 1390 C CA . LYS A 1 179 ? 18.598 -8.223 -14.964 1.00 84.25 179 LYS A CA 1
ATOM 1391 C C . LYS A 1 179 ? 19.806 -7.293 -14.769 1.00 84.25 179 LYS A C 1
ATOM 1393 O O . LYS A 1 179 ? 20.401 -7.263 -13.695 1.00 84.25 179 LYS A O 1
ATOM 1398 N N . GLY A 1 180 ? 20.214 -6.587 -15.824 1.00 84.81 180 GLY A N 1
ATOM 1399 C CA . GLY A 1 180 ? 21.348 -5.659 -15.788 1.00 84.81 180 GLY A CA 1
ATOM 1400 C C . GLY A 1 180 ? 21.012 -4.272 -15.239 1.00 84.81 180 GLY A C 1
ATOM 1401 O O . GLY A 1 180 ? 21.928 -3.526 -14.895 1.00 84.81 180 GLY A O 1
ATOM 1402 N N . LEU A 1 181 ? 19.726 -3.923 -15.157 1.00 89.81 181 LEU A N 1
ATOM 1403 C CA . LEU A 1 181 ? 19.280 -2.636 -14.643 1.00 89.81 181 LEU A CA 1
ATOM 1404 C C . LEU A 1 181 ? 19.197 -2.685 -13.119 1.00 89.81 181 LEU A C 1
ATOM 1406 O O . LEU A 1 181 ? 18.834 -3.695 -12.523 1.00 89.81 181 LEU A O 1
ATOM 1410 N N . LYS A 1 182 ? 19.547 -1.571 -12.485 1.00 89.31 182 LYS A N 1
ATOM 1411 C CA . LYS A 1 182 ? 19.569 -1.411 -11.035 1.00 89.31 182 LYS A CA 1
ATOM 1412 C C . LYS A 1 182 ? 18.856 -0.113 -10.686 1.00 89.31 182 LYS A C 1
ATOM 1414 O O . LYS A 1 182 ? 19.269 0.958 -11.140 1.00 89.31 182 LYS A O 1
ATOM 1419 N N . LEU A 1 183 ? 17.801 -0.186 -9.874 1.00 88.88 183 LEU A N 1
ATOM 1420 C CA . LEU A 1 183 ? 17.172 1.030 -9.356 1.00 88.88 183 LEU A CA 1
ATOM 1421 C C . LEU A 1 183 ? 18.198 1.853 -8.570 1.00 88.88 183 LEU A C 1
ATOM 1423 O O . LEU A 1 183 ? 19.127 1.285 -8.004 1.00 88.88 183 LEU A O 1
ATOM 1427 N N . THR A 1 184 ? 18.031 3.178 -8.565 1.00 87.38 184 THR A N 1
ATOM 1428 C CA . THR A 1 184 ? 18.907 4.184 -7.921 1.00 87.38 184 THR A CA 1
ATOM 1429 C C . THR A 1 184 ? 20.332 4.284 -8.474 1.00 87.38 184 THR A C 1
ATOM 1431 O O . THR A 1 184 ? 21.101 5.152 -8.042 1.00 87.38 184 THR A O 1
ATOM 1434 N N . VAL A 1 185 ? 20.683 3.448 -9.454 1.00 90.50 185 VAL A N 1
ATOM 1435 C CA . VAL A 1 185 ? 22.015 3.389 -10.069 1.00 90.50 185 VAL A CA 1
ATOM 1436 C C . VAL A 1 185 ? 21.934 3.601 -11.576 1.00 90.50 185 VAL A C 1
ATOM 1438 O O . VAL A 1 185 ? 22.623 4.480 -12.085 1.00 90.50 185 VAL A O 1
ATOM 1441 N N . SER A 1 186 ? 21.098 2.834 -12.280 1.00 92.69 186 SER A N 1
ATOM 1442 C CA . SER A 1 186 ? 21.015 2.876 -13.742 1.00 92.69 186 SER A CA 1
ATOM 1443 C C . SER A 1 186 ? 20.494 4.214 -14.254 1.00 92.69 186 SER A C 1
ATOM 1445 O O . SER A 1 186 ? 19.552 4.774 -13.693 1.00 92.69 186 SER A O 1
ATOM 1447 N N . THR A 1 187 ? 21.081 4.708 -15.341 1.00 94.25 187 THR A N 1
ATOM 1448 C CA . THR A 1 187 ? 20.657 5.942 -16.022 1.00 94.25 187 THR A CA 1
ATOM 1449 C C . THR A 1 187 ? 19.845 5.641 -17.285 1.00 94.25 187 THR A C 1
ATOM 1451 O O . THR A 1 187 ? 19.614 4.482 -17.639 1.00 94.25 187 THR A O 1
ATOM 1454 N N . ARG A 1 188 ? 19.417 6.687 -18.002 1.00 94.38 188 ARG A N 1
ATOM 1455 C CA . ARG A 1 188 ? 18.796 6.547 -19.332 1.00 94.38 188 ARG A CA 1
ATOM 1456 C C . ARG A 1 188 ? 19.723 5.848 -20.323 1.00 94.38 188 ARG A C 1
ATOM 1458 O O . ARG A 1 188 ? 19.275 5.020 -21.104 1.00 94.38 188 ARG A O 1
ATOM 1465 N N . GLU A 1 189 ? 21.019 6.134 -20.270 1.00 94.12 189 GLU A N 1
ATOM 1466 C CA . GLU A 1 189 ? 22.029 5.513 -21.131 1.00 94.12 189 GLU A CA 1
ATOM 1467 C C . GLU A 1 189 ? 22.153 4.009 -20.866 1.00 94.12 189 GLU A C 1
ATOM 1469 O O . GLU A 1 189 ? 22.325 3.236 -21.807 1.00 94.12 189 GLU A O 1
ATOM 1474 N N . ASP A 1 190 ? 22.028 3.576 -19.609 1.00 94.19 190 ASP A N 1
ATOM 1475 C CA . ASP A 1 190 ? 22.015 2.149 -19.281 1.00 94.19 190 ASP A CA 1
ATOM 1476 C C . ASP A 1 190 ? 20.749 1.459 -19.802 1.00 94.19 190 ASP A C 1
ATOM 1478 O O . ASP A 1 190 ? 20.837 0.345 -20.320 1.00 94.19 190 ASP A O 1
ATOM 1482 N N . VAL A 1 191 ? 19.589 2.126 -19.726 1.00 93.94 191 VAL A N 1
ATOM 1483 C CA . VAL A 1 191 ? 18.333 1.624 -20.309 1.00 93.94 191 VAL A CA 1
ATOM 1484 C C . VAL A 1 191 ? 18.455 1.493 -21.827 1.00 93.94 191 VAL A C 1
ATOM 1486 O O . VAL A 1 191 ? 18.168 0.419 -22.357 1.00 93.94 191 VAL A O 1
ATOM 1489 N N . ARG A 1 192 ? 18.981 2.514 -22.517 1.00 94.06 192 ARG A N 1
ATOM 1490 C CA . ARG A 1 192 ? 19.235 2.454 -23.966 1.00 94.06 192 ARG A CA 1
ATOM 1491 C C . ARG A 1 192 ? 20.190 1.321 -24.333 1.00 94.06 192 ARG A C 1
ATOM 1493 O O . ARG A 1 192 ? 19.923 0.559 -25.255 1.00 94.06 192 ARG A O 1
ATOM 1500 N N . ARG A 1 193 ? 21.267 1.125 -23.564 1.00 92.50 193 ARG A N 1
ATOM 1501 C CA . ARG A 1 193 ? 22.205 0.010 -23.787 1.00 92.50 193 ARG A CA 1
ATOM 1502 C C . ARG A 1 193 ? 21.538 -1.357 -23.605 1.00 92.50 193 ARG A C 1
ATOM 1504 O O . ARG A 1 193 ? 21.885 -2.300 -24.310 1.00 92.50 193 ARG A O 1
ATOM 1511 N N . ALA A 1 194 ? 20.621 -1.479 -22.647 1.00 90.81 194 ALA A N 1
ATOM 1512 C CA . ALA A 1 194 ? 19.944 -2.735 -22.344 1.00 90.81 194 ALA A CA 1
ATOM 1513 C C . ALA A 1 194 ? 18.807 -3.065 -23.327 1.00 90.81 194 ALA A C 1
ATOM 1515 O O . ALA A 1 194 ? 18.589 -4.240 -23.626 1.00 90.81 194 ALA A O 1
ATOM 1516 N N . LEU A 1 195 ? 18.074 -2.055 -23.809 1.00 92.56 195 LEU A N 1
ATOM 1517 C CA . LEU A 1 195 ? 16.800 -2.240 -24.517 1.00 92.56 195 LEU A CA 1
ATOM 1518 C C . LEU A 1 195 ? 16.741 -1.611 -25.918 1.00 92.56 195 LEU A C 1
ATOM 1520 O O . LEU A 1 195 ? 15.785 -1.871 -26.644 1.00 92.56 195 LEU A O 1
ATOM 1524 N N . GLY A 1 196 ? 17.763 -0.859 -26.321 1.00 91.56 196 GLY A N 1
ATOM 1525 C CA . GLY A 1 196 ? 17.852 -0.162 -27.604 1.00 91.56 196 GLY A CA 1
ATOM 1526 C C . GLY A 1 196 ? 17.722 1.357 -27.467 1.00 91.56 196 GLY A C 1
ATOM 1527 O O . GLY A 1 196 ? 17.115 1.862 -26.523 1.00 91.56 196 GLY A O 1
ATOM 1528 N N . ASP A 1 197 ? 18.286 2.085 -28.433 1.00 90.12 197 ASP A N 1
ATOM 1529 C CA . ASP A 1 197 ? 18.445 3.547 -28.373 1.00 90.12 197 ASP A CA 1
ATOM 1530 C C . ASP A 1 197 ? 17.119 4.320 -28.297 1.00 90.12 197 ASP A C 1
ATOM 1532 O O . ASP A 1 197 ? 17.057 5.375 -27.662 1.00 90.12 197 ASP A O 1
ATOM 1536 N N . ASP A 1 198 ? 16.047 3.761 -28.863 1.00 90.31 198 ASP A N 1
ATOM 1537 C CA . ASP A 1 198 ? 14.710 4.368 -28.868 1.00 90.31 198 ASP A CA 1
ATOM 1538 C C . ASP A 1 198 ? 13.949 4.174 -27.540 1.00 90.31 198 ASP A C 1
ATOM 1540 O O . ASP A 1 198 ? 12.860 4.719 -27.348 1.00 90.31 198 ASP A O 1
ATOM 1544 N N . CYS A 1 199 ? 14.499 3.397 -26.599 1.00 89.38 199 CYS A N 1
ATOM 1545 C CA . CYS A 1 199 ? 13.848 3.092 -25.331 1.00 89.38 199 CYS A CA 1
ATOM 1546 C C . CYS A 1 199 ? 14.309 4.048 -24.217 1.00 89.38 199 CYS A C 1
ATOM 1548 O O . CYS A 1 199 ? 15.277 3.777 -23.510 1.00 89.38 199 CYS A O 1
ATOM 1550 N N . GLU A 1 200 ? 13.608 5.178 -24.059 1.00 82.12 200 GLU A N 1
ATOM 1551 C CA . GLU A 1 200 ? 13.929 6.183 -23.028 1.00 82.12 200 GLU A CA 1
ATOM 1552 C C . GLU A 1 200 ? 12.889 6.278 -21.904 1.00 82.12 200 GLU A C 1
ATOM 1554 O O . GLU A 1 200 ? 13.243 6.153 -20.740 1.00 82.12 200 GLU A O 1
ATOM 1559 N N . LYS A 1 201 ? 11.609 6.505 -22.223 1.00 85.69 201 LYS A N 1
ATOM 1560 C CA . LYS A 1 201 ? 10.529 6.585 -21.214 1.00 85.69 201 LYS A CA 1
ATOM 1561 C C . LYS A 1 201 ? 9.634 5.362 -21.214 1.00 85.69 201 LYS A C 1
ATOM 1563 O O . LYS A 1 201 ? 9.173 4.925 -20.168 1.00 85.69 201 LYS A O 1
ATOM 1568 N N . SER A 1 202 ? 9.383 4.820 -22.394 1.00 91.94 202 SER A N 1
ATOM 1569 C CA . SER A 1 202 ? 8.595 3.615 -22.582 1.00 91.94 202 SER A CA 1
ATOM 1570 C C . SER A 1 202 ? 8.894 3.012 -23.939 1.00 91.94 202 SER A C 1
ATOM 1572 O O . SER A 1 202 ? 9.094 3.754 -24.900 1.00 91.94 202 SER A O 1
ATOM 1574 N N . CYS A 1 203 ? 8.882 1.690 -24.030 1.00 94.00 203 CYS A N 1
ATOM 1575 C CA . CYS A 1 203 ? 9.070 0.981 -25.284 1.00 94.00 203 CYS A CA 1
ATOM 1576 C C . CYS A 1 203 ? 8.479 -0.430 -25.219 1.00 94.00 203 CYS A C 1
ATOM 1578 O O . CYS A 1 203 ? 8.019 -0.903 -24.175 1.00 94.00 203 CYS A O 1
ATOM 1580 N N . ASP A 1 204 ? 8.534 -1.120 -26.350 1.00 94.69 204 ASP A N 1
ATOM 1581 C CA . ASP A 1 204 ? 8.218 -2.536 -26.432 1.00 94.69 204 ASP A CA 1
ATOM 1582 C C . ASP A 1 204 ? 9.343 -3.373 -25.821 1.00 94.69 204 ASP A C 1
ATOM 1584 O O . ASP A 1 204 ? 10.457 -3.413 -26.343 1.00 94.69 204 ASP A O 1
ATOM 1588 N N . LEU A 1 205 ? 9.048 -4.096 -24.737 1.00 92.31 205 LEU A N 1
ATOM 1589 C CA . LEU A 1 205 ? 10.006 -5.042 -24.165 1.00 92.31 205 LEU A CA 1
ATOM 1590 C C . LEU A 1 205 ? 10.096 -6.309 -25.030 1.00 92.31 205 LEU A C 1
ATOM 1592 O O . LEU A 1 205 ? 11.191 -6.811 -25.329 1.00 92.31 205 LEU A O 1
ATOM 1596 N N . ASP A 1 206 ? 8.925 -6.824 -25.419 1.00 92.62 206 ASP A N 1
ATOM 1597 C CA . ASP A 1 206 ? 8.742 -7.949 -26.334 1.00 92.62 206 ASP A CA 1
ATOM 1598 C C . ASP A 1 206 ? 7.334 -7.947 -26.985 1.00 92.62 206 ASP A C 1
ATOM 1600 O O . ASP A 1 206 ? 6.607 -6.949 -26.977 1.00 92.62 206 ASP A O 1
ATOM 1604 N N . ALA A 1 207 ? 6.943 -9.072 -27.598 1.00 92.75 207 ALA A N 1
ATOM 1605 C CA . ALA A 1 207 ? 5.653 -9.232 -28.274 1.00 92.75 207 ALA A CA 1
ATOM 1606 C C . ALA A 1 207 ? 4.429 -9.179 -27.335 1.00 92.75 207 ALA A C 1
ATOM 1608 O O . ALA A 1 207 ? 3.306 -8.985 -27.802 1.00 92.75 207 ALA A O 1
ATOM 1609 N N . ASN A 1 208 ? 4.627 -9.369 -26.032 1.00 93.75 208 ASN A N 1
ATOM 1610 C CA . ASN A 1 208 ? 3.583 -9.459 -25.018 1.00 93.75 208 ASN A CA 1
ATOM 1611 C C . ASN A 1 208 ? 3.613 -8.293 -24.025 1.00 93.75 208 ASN A C 1
ATOM 1613 O O . ASN A 1 208 ? 2.580 -8.026 -23.411 1.00 93.75 208 ASN A O 1
ATOM 1617 N N . TRP A 1 209 ? 4.747 -7.604 -23.882 1.00 94.38 209 TRP A N 1
ATOM 1618 C CA . TRP A 1 209 ? 4.957 -6.598 -22.843 1.00 94.38 209 TRP A CA 1
ATOM 1619 C C . TRP A 1 209 ? 5.439 -5.258 -23.387 1.00 94.38 209 TRP A C 1
ATOM 1621 O O . TRP A 1 209 ? 6.335 -5.183 -24.231 1.00 94.38 209 TRP A O 1
ATOM 1631 N N . GLU A 1 210 ? 4.861 -4.198 -22.838 1.00 94.69 210 GLU A N 1
ATOM 1632 C CA . GLU A 1 210 ? 5.409 -2.845 -22.851 1.00 94.69 210 GLU A CA 1
ATOM 1633 C C . GLU A 1 210 ? 6.101 -2.586 -21.515 1.00 94.69 210 GLU A C 1
ATOM 1635 O O . GLU A 1 210 ? 5.662 -3.081 -20.473 1.00 94.69 210 GLU A O 1
ATOM 1640 N N . ILE A 1 211 ? 7.166 -1.795 -21.541 1.00 94.94 211 ILE A N 1
ATOM 1641 C CA . ILE A 1 211 ? 7.857 -1.325 -20.345 1.00 94.94 211 ILE A CA 1
ATOM 1642 C C . ILE A 1 211 ? 7.869 0.198 -20.328 1.00 94.94 211 ILE A C 1
ATOM 1644 O O . ILE A 1 211 ? 8.043 0.824 -21.372 1.00 94.94 211 ILE A O 1
ATOM 1648 N N . GLY A 1 212 ? 7.690 0.792 -19.151 1.00 93.88 212 GLY A N 1
ATOM 1649 C CA . GLY A 1 212 ? 7.922 2.213 -18.913 1.00 93.88 212 GLY A CA 1
ATOM 1650 C C . GLY A 1 212 ? 8.840 2.442 -17.722 1.00 93.88 212 GLY A C 1
ATOM 1651 O O . GLY A 1 212 ? 8.914 1.600 -16.830 1.00 93.88 212 GLY A O 1
ATOM 1652 N N . PHE A 1 213 ? 9.541 3.570 -17.728 1.00 93.38 213 PHE A N 1
ATOM 1653 C CA . PHE A 1 213 ? 10.561 3.944 -16.755 1.00 93.38 213 PHE A CA 1
ATOM 1654 C C . PHE A 1 213 ? 10.230 5.302 -16.158 1.00 93.38 213 PHE A C 1
ATOM 1656 O O . PHE A 1 213 ? 9.908 6.241 -16.885 1.00 93.38 213 PHE A O 1
ATOM 1663 N N . ASP A 1 214 ? 10.402 5.404 -14.848 1.00 92.00 214 ASP A N 1
ATOM 1664 C CA . ASP A 1 214 ? 10.343 6.659 -14.121 1.00 92.00 214 ASP A CA 1
ATOM 1665 C C . ASP A 1 214 ? 11.743 6.992 -13.608 1.00 92.00 214 ASP A C 1
ATOM 1667 O O . ASP A 1 214 ? 12.424 6.143 -13.019 1.00 92.00 214 ASP A O 1
ATOM 1671 N N . TYR A 1 215 ? 12.175 8.238 -13.804 1.00 92.75 215 TYR A N 1
ATOM 1672 C CA . TYR A 1 215 ? 13.483 8.713 -13.359 1.00 92.75 215 TYR A CA 1
ATOM 1673 C C . TYR A 1 215 ? 13.357 9.736 -12.235 1.00 92.75 215 TYR A C 1
ATOM 1675 O O . TYR A 1 215 ? 12.462 10.585 -12.204 1.00 92.75 215 TYR A O 1
ATOM 1683 N N . PHE A 1 216 ? 14.321 9.708 -11.322 1.00 90.06 216 PHE A N 1
ATOM 1684 C CA . PHE A 1 216 ? 14.470 10.751 -10.319 1.00 90.06 216 PHE A CA 1
ATOM 1685 C C . PHE A 1 216 ? 14.624 12.130 -10.969 1.00 90.06 216 PHE A C 1
ATOM 1687 O O . PHE A 1 216 ? 15.416 12.315 -11.894 1.00 90.06 216 PHE A O 1
ATOM 1694 N N . GLY A 1 217 ? 13.893 13.112 -10.442 1.00 84.69 217 GLY A N 1
ATOM 1695 C CA . GLY A 1 217 ? 13.902 14.494 -10.930 1.00 84.69 217 GLY A CA 1
ATOM 1696 C C . GLY A 1 217 ? 12.838 14.807 -11.985 1.00 84.69 217 GLY A C 1
ATOM 1697 O O . GLY A 1 217 ? 12.679 15.971 -12.331 1.00 84.69 217 GLY A O 1
ATOM 1698 N N . GLU A 1 218 ? 12.074 13.818 -12.462 1.00 84.69 218 GLU A N 1
ATOM 1699 C CA . GLU A 1 218 ? 10.939 14.068 -13.370 1.00 84.69 218 GLU A CA 1
ATOM 1700 C C . GLU A 1 218 ? 9.634 14.404 -12.634 1.00 84.69 218 GLU A C 1
ATOM 1702 O O . GLU A 1 218 ? 8.703 14.942 -13.230 1.00 84.69 218 GLU A O 1
ATOM 1707 N N . THR A 1 219 ? 9.565 14.126 -11.332 1.00 68.44 219 THR A N 1
ATOM 1708 C CA . THR A 1 219 ? 8.396 14.415 -10.494 1.00 68.44 219 THR A CA 1
ATOM 1709 C C . THR A 1 219 ? 8.818 15.108 -9.206 1.00 68.44 219 THR A C 1
ATOM 1711 O O . THR A 1 219 ? 9.719 14.622 -8.517 1.00 68.44 219 THR A O 1
ATOM 1714 N N . SER A 1 220 ? 8.130 16.189 -8.843 1.00 73.50 220 SER A N 1
ATOM 1715 C CA . SER A 1 220 ? 8.160 16.739 -7.487 1.00 73.50 220 SER A CA 1
ATOM 1716 C C . SER A 1 220 ? 6.965 16.222 -6.691 1.00 73.50 220 SER A C 1
ATOM 1718 O O . SER A 1 220 ? 5.912 15.889 -7.243 1.00 73.50 220 SER A O 1
ATOM 1720 N N . ARG A 1 221 ? 7.129 16.121 -5.373 1.00 72.44 221 ARG A N 1
ATOM 1721 C CA . ARG A 1 221 ? 6.055 15.696 -4.471 1.00 72.44 221 ARG A CA 1
ATOM 1722 C C . ARG A 1 221 ? 5.718 16.806 -3.507 1.00 72.44 221 ARG A C 1
ATOM 1724 O O . ARG A 1 221 ? 6.506 17.111 -2.620 1.00 72.44 221 ARG A O 1
ATOM 1731 N N . GLY A 1 222 ? 4.541 17.393 -3.675 1.00 75.50 222 GLY A N 1
ATOM 1732 C CA . GLY A 1 222 ? 3.987 18.302 -2.684 1.00 75.50 222 GLY A CA 1
ATOM 1733 C C . GLY A 1 222 ? 3.535 17.522 -1.454 1.00 75.50 222 GLY A C 1
ATOM 1734 O O . GLY A 1 222 ? 2.746 16.584 -1.563 1.00 75.50 222 GLY A O 1
ATOM 1735 N N . ARG A 1 223 ? 4.013 17.921 -0.280 1.00 73.62 223 ARG A N 1
ATOM 1736 C CA . ARG A 1 223 ? 3.486 17.488 1.011 1.00 73.62 223 ARG A CA 1
ATOM 1737 C C . ARG A 1 223 ? 3.038 18.720 1.773 1.00 73.62 223 ARG A C 1
ATOM 1739 O O . ARG A 1 223 ? 3.808 19.664 1.920 1.00 73.62 223 ARG A O 1
ATOM 1746 N N . GLU A 1 224 ? 1.806 18.725 2.263 1.00 69.94 224 GLU A N 1
ATOM 1747 C CA . GLU A 1 224 ? 1.407 19.764 3.205 1.00 69.94 224 GLU A CA 1
ATOM 1748 C C . GLU A 1 224 ? 2.103 19.534 4.544 1.00 69.94 224 GLU A C 1
ATOM 1750 O O . GLU A 1 224 ? 1.997 18.460 5.133 1.00 69.94 224 GLU A O 1
ATOM 1755 N N . ILE A 1 225 ? 2.846 20.541 4.996 1.00 73.19 225 ILE A N 1
ATOM 1756 C CA . ILE A 1 225 ? 3.507 20.564 6.297 1.00 73.19 225 ILE A CA 1
ATOM 1757 C C . ILE A 1 225 ? 3.183 21.914 6.924 1.00 73.19 225 ILE A C 1
ATOM 1759 O O . ILE A 1 225 ? 3.627 22.960 6.448 1.00 73.19 225 ILE A O 1
ATOM 1763 N N . GLY A 1 226 ? 2.364 21.901 7.978 1.00 69.69 226 GLY A N 1
ATOM 1764 C CA . GLY A 1 226 ? 1.965 23.130 8.671 1.00 69.69 226 GLY A CA 1
ATOM 1765 C C . GLY A 1 226 ? 1.231 24.137 7.773 1.00 69.69 226 GLY A C 1
ATOM 1766 O O . GLY A 1 226 ? 1.509 25.332 7.840 1.00 69.69 226 GLY A O 1
ATOM 1767 N N . GLY A 1 227 ? 0.337 23.662 6.896 1.00 78.31 227 GLY A N 1
ATOM 1768 C CA . GLY A 1 227 ? -0.467 24.513 6.005 1.00 78.31 227 GLY A CA 1
ATOM 1769 C C . GLY A 1 227 ? 0.297 25.126 4.825 1.00 78.31 227 GLY A C 1
ATOM 1770 O O . GLY A 1 227 ? -0.238 25.986 4.130 1.00 78.31 227 GLY A O 1
ATOM 1771 N N . LYS A 1 228 ? 1.545 24.705 4.592 1.00 76.06 228 LYS A N 1
ATOM 1772 C CA . LYS A 1 228 ? 2.312 25.032 3.386 1.00 76.06 228 LYS A CA 1
ATOM 1773 C C . LYS A 1 228 ? 2.603 23.765 2.606 1.00 76.06 228 LYS A C 1
ATOM 1775 O O . LYS A 1 228 ? 3.008 22.760 3.186 1.00 76.06 228 LYS A O 1
ATOM 1780 N N . THR A 1 229 ? 2.459 23.829 1.289 1.00 81.94 229 THR A N 1
ATOM 1781 C CA . THR A 1 229 ? 2.956 22.777 0.406 1.00 81.94 229 THR A CA 1
ATOM 1782 C C . THR A 1 229 ? 4.477 22.877 0.344 1.00 81.94 229 THR A C 1
ATOM 1784 O O . THR A 1 229 ? 5.021 23.809 -0.242 1.00 81.94 229 THR A O 1
ATOM 1787 N N . VAL A 1 230 ? 5.161 21.932 0.983 1.00 81.88 230 VAL A N 1
ATOM 1788 C CA . VAL A 1 230 ? 6.599 21.715 0.828 1.00 81.88 230 VAL A CA 1
ATOM 1789 C C . VAL A 1 230 ? 6.778 20.733 -0.314 1.00 81.88 230 VAL A C 1
ATOM 1791 O O . VAL A 1 230 ? 6.290 19.603 -0.250 1.00 81.88 230 VAL A O 1
ATOM 1794 N N . TYR A 1 231 ? 7.453 21.166 -1.369 1.00 83.50 231 TYR A N 1
ATOM 1795 C CA . TYR A 1 231 ? 7.804 20.285 -2.469 1.00 83.50 231 TYR A CA 1
ATOM 1796 C C . TYR A 1 231 ? 9.075 19.528 -2.118 1.00 83.50 231 TYR A C 1
ATOM 1798 O O . TYR A 1 231 ? 10.031 20.089 -1.594 1.00 83.50 231 TYR A O 1
ATOM 1806 N N . TYR A 1 232 ? 9.060 18.232 -2.375 1.00 82.69 232 TYR A N 1
ATOM 1807 C CA . TYR A 1 232 ? 10.210 17.362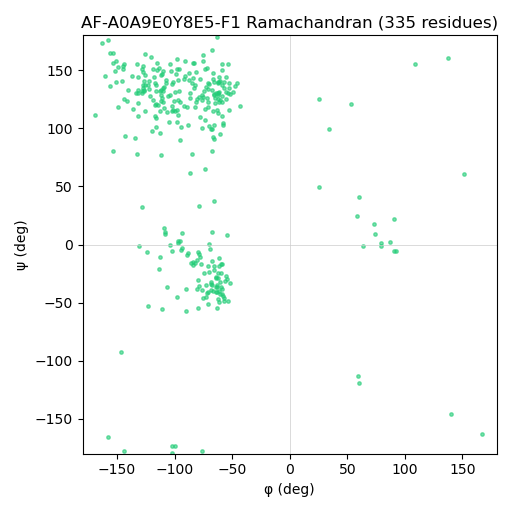 -2.259 1.00 82.69 232 TYR A CA 1
ATOM 1808 C C . TYR A 1 232 ? 10.691 17.023 -3.663 1.00 82.69 232 TYR A C 1
ATOM 1810 O O . TYR A 1 232 ? 9.909 16.561 -4.502 1.00 82.69 232 TYR A O 1
ATOM 1818 N N . VAL A 1 233 ? 11.977 17.246 -3.903 1.00 89.25 233 VAL A N 1
ATOM 1819 C CA . VAL A 1 233 ? 12.661 16.958 -5.165 1.00 89.25 233 VAL A CA 1
ATOM 1820 C C . VAL A 1 233 ? 13.714 15.886 -4.938 1.00 89.25 233 VAL A C 1
ATOM 1822 O O . VAL A 1 233 ? 14.169 15.671 -3.813 1.00 89.25 233 VAL A O 1
ATOM 1825 N N . ALA A 1 234 ? 14.078 15.176 -6.000 1.00 88.75 234 ALA A N 1
ATOM 1826 C CA . ALA A 1 234 ? 15.140 14.186 -5.923 1.00 88.75 234 ALA A CA 1
ATOM 1827 C C . ALA A 1 234 ? 16.451 14.845 -5.470 1.00 88.75 234 ALA A C 1
ATOM 1829 O O . ALA A 1 234 ? 16.801 15.935 -5.931 1.00 88.75 234 ALA A O 1
ATOM 1830 N N . ALA A 1 235 ? 17.169 14.182 -4.566 1.00 87.88 235 ALA A N 1
ATOM 1831 C CA . ALA A 1 235 ? 18.481 14.636 -4.142 1.00 87.88 235 ALA A CA 1
ATOM 1832 C C . ALA A 1 235 ? 19.437 14.663 -5.358 1.00 87.88 235 ALA A C 1
ATOM 1834 O O . ALA A 1 235 ? 19.370 13.755 -6.196 1.00 87.88 235 ALA A O 1
ATOM 1835 N N . PRO A 1 236 ? 20.316 15.678 -5.493 1.00 88.94 236 PRO A N 1
ATOM 1836 C CA . PRO A 1 236 ? 21.170 15.837 -6.673 1.00 88.94 236 PRO A CA 1
ATOM 1837 C C . PRO A 1 236 ? 21.967 14.583 -7.051 1.00 88.94 236 PRO A C 1
ATOM 1839 O O . PRO A 1 236 ? 22.181 14.316 -8.229 1.00 88.94 236 PRO A O 1
ATOM 1842 N N . GLU A 1 237 ? 22.375 13.790 -6.062 1.00 88.31 237 GLU A N 1
ATOM 1843 C CA . GLU A 1 237 ? 23.129 12.551 -6.230 1.00 88.31 237 GLU A CA 1
ATOM 1844 C C . GLU A 1 237 ? 22.360 11.424 -6.938 1.00 88.31 237 GLU A C 1
ATOM 1846 O O . GLU A 1 237 ? 22.998 10.526 -7.490 1.00 88.31 237 GLU A O 1
ATOM 1851 N N . VAL A 1 238 ? 21.022 11.448 -6.940 1.00 89.50 238 VAL A N 1
ATOM 1852 C CA . VAL A 1 238 ? 20.177 10.421 -7.577 1.00 89.50 238 VAL A CA 1
ATOM 1853 C C . VAL A 1 238 ? 19.403 10.935 -8.788 1.00 89.50 238 VAL A C 1
ATOM 1855 O O . VAL A 1 238 ? 18.844 10.127 -9.525 1.00 89.50 238 VAL A O 1
ATOM 1858 N N . THR A 1 239 ? 19.377 12.245 -9.033 1.00 92.50 239 THR A N 1
ATOM 1859 C CA . THR A 1 239 ? 18.697 12.847 -10.188 1.00 92.50 239 THR A CA 1
ATOM 1860 C C . THR A 1 239 ? 19.140 12.213 -11.510 1.00 92.50 239 THR A C 1
ATOM 1862 O O . THR A 1 239 ? 20.325 11.996 -11.756 1.00 92.50 239 THR A O 1
ATOM 1865 N N . GLY A 1 240 ? 18.170 11.901 -12.374 1.00 90.88 240 GLY A N 1
ATOM 1866 C CA . GLY A 1 240 ? 18.384 11.245 -13.665 1.00 90.88 240 GLY A CA 1
ATOM 1867 C C . GLY A 1 240 ? 18.596 9.730 -13.593 1.00 90.88 240 GLY A C 1
ATOM 1868 O O . GLY A 1 240 ? 18.737 9.095 -14.639 1.00 90.88 240 GLY A O 1
ATOM 1869 N N . ARG A 1 241 ? 18.598 9.135 -12.394 1.00 93.25 241 ARG A N 1
ATOM 1870 C CA . ARG A 1 241 ? 18.683 7.681 -12.212 1.00 93.25 241 ARG A CA 1
ATOM 1871 C C . ARG A 1 241 ? 17.305 7.045 -12.156 1.00 93.25 241 ARG A C 1
ATOM 1873 O O . ARG A 1 241 ? 16.313 7.699 -11.837 1.00 93.25 241 ARG A O 1
ATOM 1880 N N . LEU A 1 242 ? 17.261 5.756 -12.458 1.00 91.31 242 LEU A N 1
ATOM 1881 C CA . LEU A 1 242 ? 16.042 4.973 -12.504 1.00 91.31 242 LEU A CA 1
ATOM 1882 C C . LEU A 1 242 ? 15.417 4.873 -11.106 1.00 91.31 242 LEU A C 1
ATOM 1884 O O . LEU A 1 242 ? 16.055 4.409 -10.158 1.00 91.31 242 LEU A O 1
ATOM 1888 N N . PHE A 1 243 ? 14.175 5.327 -10.986 1.00 88.62 243 PHE A N 1
ATOM 1889 C CA . PHE A 1 243 ? 13.393 5.333 -9.751 1.00 88.62 243 PHE A CA 1
ATOM 1890 C C . PHE A 1 243 ? 12.446 4.131 -9.690 1.00 88.62 243 PHE A C 1
ATOM 1892 O O . PHE A 1 243 ? 12.365 3.448 -8.667 1.00 88.62 243 PHE A O 1
ATOM 1899 N N . ALA A 1 244 ? 11.757 3.860 -10.793 1.00 91.50 244 ALA A N 1
ATOM 1900 C CA . ALA A 1 244 ? 10.864 2.726 -10.941 1.00 91.50 244 ALA A CA 1
ATOM 1901 C C . ALA A 1 244 ? 10.763 2.336 -12.415 1.00 91.50 244 ALA A C 1
ATOM 1903 O O . ALA A 1 244 ? 11.127 3.105 -13.306 1.00 91.50 244 ALA A O 1
ATOM 1904 N N . PHE A 1 245 ? 10.248 1.146 -12.676 1.00 91.12 245 PHE A N 1
ATOM 1905 C CA . PHE A 1 245 ? 9.752 0.780 -13.992 1.00 91.12 245 PHE A CA 1
ATOM 1906 C C . PHE A 1 245 ? 8.545 -0.135 -13.844 1.00 91.12 245 PHE A C 1
ATO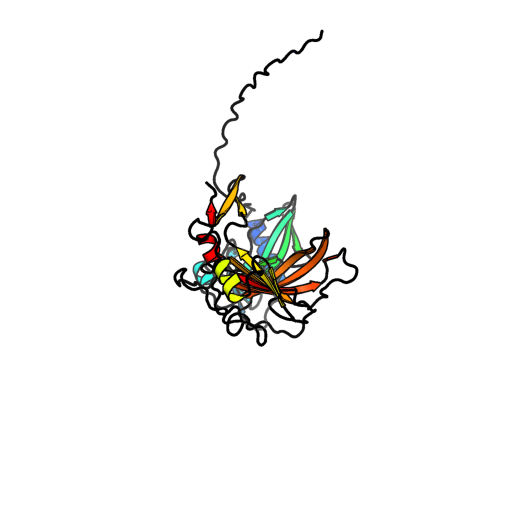M 1908 O O . PHE A 1 245 ? 8.383 -0.835 -12.843 1.00 91.12 245 PHE A O 1
ATOM 1915 N N . TYR A 1 246 ? 7.687 -0.120 -14.851 1.00 93.56 246 TYR A N 1
ATOM 1916 C CA . TYR A 1 246 ? 6.449 -0.880 -14.861 1.00 93.56 246 TYR A CA 1
ATOM 1917 C C . TYR A 1 246 ? 6.296 -1.635 -16.174 1.00 93.56 246 TYR A C 1
ATOM 1919 O O . TYR A 1 246 ? 6.666 -1.151 -17.242 1.00 93.56 246 TYR A O 1
ATOM 1927 N N . LEU A 1 247 ? 5.727 -2.829 -16.081 1.00 94.50 247 LEU A N 1
ATOM 1928 C CA . LEU A 1 247 ? 5.449 -3.723 -17.191 1.00 94.50 247 LEU A CA 1
ATOM 1929 C C . LEU A 1 247 ? 3.948 -3.790 -17.408 1.00 94.50 247 LEU A C 1
ATOM 1931 O O . LEU A 1 247 ? 3.205 -4.167 -16.501 1.00 94.50 247 LEU A O 1
ATOM 1935 N N . ARG A 1 248 ? 3.503 -3.459 -18.619 1.00 93.06 248 ARG A N 1
ATOM 1936 C CA . ARG A 1 248 ? 2.095 -3.531 -19.014 1.00 93.06 248 ARG A CA 1
ATOM 1937 C C . ARG A 1 248 ? 1.904 -4.631 -20.048 1.00 93.06 248 ARG A C 1
ATOM 1939 O O . ARG A 1 248 ? 2.627 -4.658 -21.047 1.00 93.06 248 ARG A O 1
ATOM 1946 N N . PRO A 1 249 ? 0.948 -5.547 -19.844 1.00 93.75 249 PRO A N 1
ATOM 1947 C CA . PRO A 1 249 ? 0.683 -6.574 -20.826 1.00 93.75 249 PRO A CA 1
ATOM 1948 C C . PRO A 1 249 ? -0.069 -5.968 -22.020 1.00 93.75 249 PRO A C 1
ATOM 1950 O O . PRO A 1 249 ? -1.082 -5.290 -21.864 1.00 93.75 249 PRO A O 1
ATOM 1953 N N . LYS A 1 250 ? 0.388 -6.265 -23.238 1.00 90.50 250 LYS A N 1
ATOM 1954 C CA . LYS A 1 250 ? -0.260 -5.841 -24.497 1.00 90.50 250 LYS A CA 1
ATOM 1955 C C . LYS A 1 250 ? -1.579 -6.563 -24.765 1.00 90.50 250 LYS A C 1
ATOM 1957 O O . LYS A 1 250 ? -2.376 -6.148 -25.605 1.00 90.50 250 LYS A O 1
ATOM 1962 N N . LYS A 1 251 ? -1.789 -7.697 -24.095 1.00 89.69 251 LYS A N 1
ATOM 1963 C CA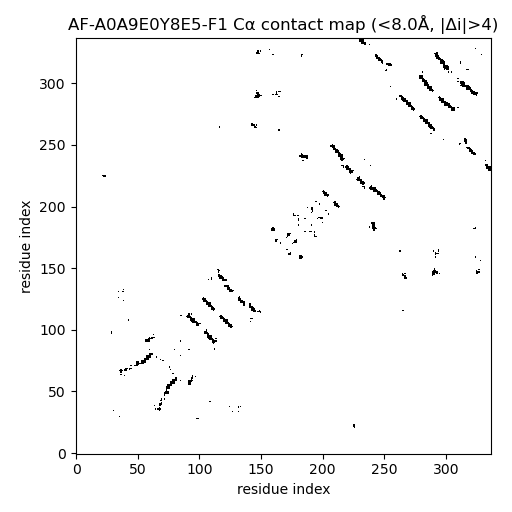 . LYS A 1 251 ? -2.998 -8.518 -24.176 1.00 89.69 251 LYS A CA 1
ATOM 1964 C C . LYS A 1 251 ? -3.527 -8.779 -22.767 1.00 89.69 251 LYS A C 1
ATOM 1966 O O . LYS A 1 251 ? -2.720 -8.916 -21.855 1.00 89.69 251 LYS A O 1
ATOM 1971 N N . PRO A 1 252 ? -4.848 -8.919 -22.578 1.00 89.62 252 PRO A N 1
ATOM 1972 C CA . PRO A 1 252 ? -5.406 -9.189 -21.258 1.00 89.62 252 PRO A CA 1
ATOM 1973 C C . PRO A 1 252 ? -4.845 -10.493 -20.665 1.00 89.62 252 PRO A C 1
ATOM 1975 O O . PRO A 1 252 ? -4.996 -11.561 -21.260 1.00 89.62 252 PRO A O 1
ATOM 1978 N N . LEU A 1 253 ? -4.236 -10.414 -19.478 1.00 92.44 253 LEU A N 1
ATOM 1979 C CA . LEU A 1 253 ? -3.760 -11.572 -18.712 1.00 92.44 253 LEU A CA 1
ATOM 1980 C C . LEU A 1 253 ? -4.634 -11.776 -17.473 1.00 92.44 253 LEU A C 1
ATOM 1982 O O . LEU A 1 253 ? -4.694 -10.902 -16.611 1.00 92.44 253 LEU A O 1
ATOM 1986 N N . SER A 1 254 ? -5.328 -12.914 -17.381 1.00 92.94 254 SER A N 1
ATOM 1987 C CA . SER A 1 254 ? -6.159 -13.223 -16.209 1.00 92.94 254 SER A CA 1
ATOM 1988 C C . SER A 1 254 ? -5.287 -13.644 -15.028 1.00 92.94 254 SER A C 1
ATOM 1990 O O . SER A 1 254 ? -4.457 -14.547 -15.131 1.00 92.94 254 SER A O 1
ATOM 1992 N N . PHE A 1 255 ? -5.521 -12.990 -13.895 1.00 94.50 255 PHE A N 1
ATOM 1993 C CA . PHE A 1 255 ? -4.929 -13.259 -12.590 1.00 94.50 255 PHE A CA 1
ATOM 1994 C C . PHE A 1 255 ? -5.949 -13.870 -11.613 1.00 94.50 255 PHE A C 1
ATOM 1996 O O . PHE A 1 255 ? -5.643 -14.053 -10.439 1.00 94.50 255 PHE A O 1
ATOM 2003 N N . ASP A 1 256 ? -7.134 -14.276 -12.085 1.00 89.00 256 ASP A N 1
ATOM 2004 C CA . ASP A 1 256 ? -8.212 -14.827 -11.242 1.00 89.00 256 ASP A CA 1
ATOM 2005 C C . ASP A 1 256 ? -7.817 -16.097 -10.475 1.00 89.00 256 ASP A C 1
ATOM 2007 O O . ASP A 1 256 ? -8.414 -16.430 -9.452 1.00 89.00 256 ASP A O 1
ATOM 2011 N N . ARG A 1 257 ? -6.829 -16.836 -10.989 1.00 90.06 257 ARG A N 1
ATOM 2012 C CA . ARG A 1 257 ? -6.330 -18.086 -10.395 1.00 90.06 257 ARG A CA 1
ATOM 2013 C C . ARG A 1 257 ? -4.993 -17.923 -9.677 1.00 90.06 257 ARG A C 1
ATOM 2015 O O . ARG A 1 257 ? -4.471 -18.906 -9.154 1.00 90.06 257 ARG A O 1
ATOM 2022 N N . ILE A 1 258 ? -4.424 -16.720 -9.673 1.00 92.56 258 ILE A N 1
ATOM 2023 C CA . ILE A 1 258 ? -3.155 -16.460 -9.003 1.00 92.56 258 ILE A CA 1
ATOM 2024 C C . ILE A 1 258 ? -3.405 -16.378 -7.501 1.00 92.56 258 ILE A C 1
ATOM 2026 O O . ILE A 1 258 ? -4.213 -15.586 -7.020 1.00 92.56 258 ILE A O 1
ATOM 2030 N N . VAL A 1 259 ? -2.684 -17.207 -6.750 1.00 88.25 259 VAL A N 1
ATOM 2031 C CA . VAL A 1 259 ? -2.640 -17.127 -5.291 1.00 88.25 259 VAL A CA 1
ATOM 2032 C C . VAL A 1 259 ? -1.380 -16.368 -4.916 1.00 88.25 259 VAL A C 1
ATOM 2034 O O . VAL A 1 259 ? -0.276 -16.902 -5.014 1.00 88.25 259 VAL A O 1
ATOM 2037 N N . PHE A 1 260 ? -1.547 -15.116 -4.497 1.00 85.75 260 PHE A N 1
ATOM 2038 C CA . PHE A 1 260 ? -0.425 -14.308 -4.040 1.00 85.75 260 PHE A CA 1
ATOM 2039 C C . PHE A 1 260 ? 0.167 -14.89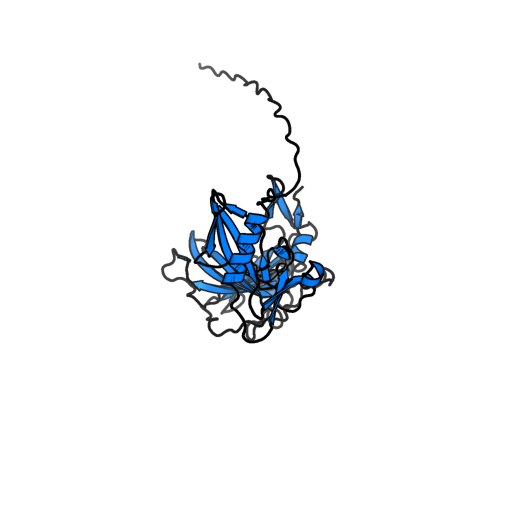5 -2.751 1.00 85.75 260 PHE A C 1
ATOM 2041 O O . PHE A 1 260 ? -0.572 -15.164 -1.797 1.00 85.75 260 PHE A O 1
ATOM 2048 N N . PRO A 1 261 ? 1.492 -15.105 -2.701 1.00 80.62 261 PRO A N 1
ATOM 2049 C CA . PRO A 1 261 ? 2.165 -15.541 -1.488 1.00 80.62 261 PRO A CA 1
ATOM 2050 C C . PRO A 1 261 ? 1.973 -14.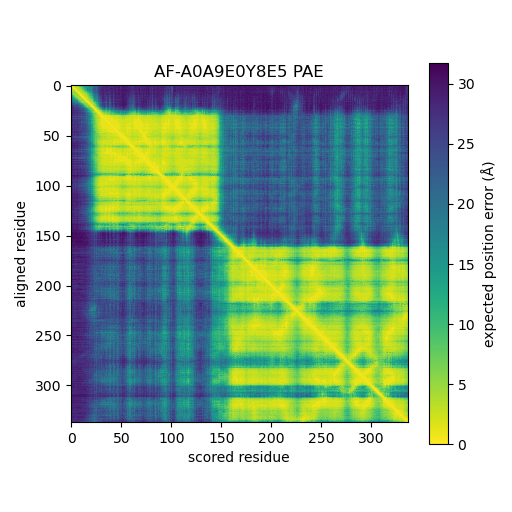566 -0.316 1.00 80.62 261 PRO A C 1
ATOM 2052 O O . PRO A 1 261 ? 1.805 -13.365 -0.508 1.00 80.62 261 PRO A O 1
ATOM 2055 N N . ARG A 1 262 ? 2.092 -15.071 0.919 1.00 78.69 262 ARG A N 1
ATOM 2056 C CA . ARG A 1 262 ? 1.865 -14.301 2.163 1.00 78.69 262 ARG A CA 1
ATOM 2057 C C . ARG A 1 262 ? 2.750 -13.060 2.347 1.00 78.69 262 ARG A C 1
ATOM 2059 O O . ARG A 1 262 ? 2.486 -12.264 3.236 1.00 78.69 262 ARG A O 1
ATOM 2066 N N . GLN A 1 263 ? 3.844 -12.949 1.597 1.00 80.12 263 GLN A N 1
ATOM 2067 C CA . GLN A 1 263 ? 4.731 -11.786 1.631 1.00 80.12 263 GLN A CA 1
ATOM 2068 C C . GLN A 1 263 ? 4.189 -10.577 0.857 1.00 80.12 263 GLN A C 1
ATOM 2070 O O . GLN A 1 263 ? 4.760 -9.497 0.983 1.00 80.12 263 GLN A O 1
ATOM 2075 N N . PHE A 1 264 ? 3.125 -10.751 0.070 1.00 80.56 264 PHE A N 1
ATOM 2076 C CA . PHE A 1 264 ? 2.433 -9.657 -0.595 1.00 80.56 264 PHE A CA 1
ATOM 2077 C C . PHE A 1 264 ? 1.295 -9.147 0.294 1.00 80.56 264 PHE A C 1
ATOM 2079 O O . PHE A 1 264 ? 0.367 -9.897 0.603 1.00 80.56 264 PHE A O 1
ATOM 2086 N N . GLY A 1 265 ? 1.359 -7.872 0.678 1.00 73.56 265 GLY A N 1
ATOM 2087 C CA . GLY A 1 265 ? 0.228 -7.157 1.269 1.00 73.56 265 GLY A CA 1
ATOM 2088 C C . GLY A 1 265 ? -0.795 -6.791 0.196 1.00 73.56 265 GLY A C 1
ATOM 2089 O O . GLY A 1 265 ? -0.447 -6.720 -0.984 1.00 73.56 265 GLY A O 1
ATOM 2090 N N . ARG A 1 266 ? -2.054 -6.559 0.587 1.00 82.25 266 ARG A N 1
ATOM 2091 C CA . ARG A 1 266 ? -3.133 -6.199 -0.351 1.00 82.25 266 ARG A CA 1
ATOM 2092 C C . ARG A 1 266 ? -3.720 -4.830 -0.029 1.00 82.25 266 ARG A C 1
ATOM 2094 O O . ARG A 1 266 ? -4.249 -4.629 1.060 1.00 82.25 266 ARG A O 1
ATOM 2101 N N . ALA A 1 267 ? -3.727 -3.933 -1.009 1.00 75.81 267 ALA A N 1
ATOM 2102 C CA . ALA A 1 267 ? -4.369 -2.624 -0.916 1.00 75.81 267 ALA A CA 1
ATOM 2103 C C . ALA A 1 267 ? -5.345 -2.402 -2.072 1.00 75.81 267 ALA A C 1
ATOM 2105 O O . ALA A 1 267 ? -5.067 -2.759 -3.209 1.00 75.81 267 ALA A O 1
ATOM 2106 N N . GLY A 1 268 ? -6.491 -1.783 -1.796 1.00 75.25 268 GLY A N 1
ATOM 2107 C CA . GLY A 1 268 ? -7.389 -1.323 -2.852 1.00 75.25 268 GLY A CA 1
ATOM 2108 C C . GLY A 1 268 ? -6.964 0.055 -3.350 1.00 75.25 268 GLY A C 1
ATOM 2109 O O . GLY A 1 268 ? -6.652 0.926 -2.542 1.00 75.25 268 GLY A O 1
ATOM 2110 N N . GLY A 1 269 ? -7.015 0.274 -4.658 1.00 77.06 269 GLY A N 1
ATOM 2111 C CA . GLY A 1 269 ? -6.729 1.569 -5.261 1.00 77.06 269 GLY A CA 1
ATOM 2112 C C . GLY A 1 269 ? -7.609 1.865 -6.466 1.00 77.06 269 GLY A C 1
ATOM 2113 O O . GLY A 1 269 ? -8.518 1.102 -6.822 1.00 77.06 269 GLY A O 1
ATOM 2114 N N . TYR A 1 270 ? -7.343 3.012 -7.074 1.00 75.19 270 TYR A N 1
ATOM 2115 C CA . TYR A 1 270 ? -7.964 3.430 -8.317 1.00 75.19 270 TYR A CA 1
ATOM 2116 C C . TYR A 1 270 ? -6.922 4.109 -9.195 1.00 75.19 270 TYR A C 1
ATOM 2118 O O . TYR A 1 270 ? -6.161 4.947 -8.716 1.00 75.19 270 TYR A O 1
ATOM 2126 N N . VAL A 1 271 ? -6.875 3.726 -10.467 1.00 73.81 271 VAL A N 1
ATOM 2127 C CA . VAL A 1 271 ? -5.954 4.294 -11.453 1.00 73.81 271 VAL A CA 1
ATOM 2128 C C . VAL A 1 271 ? -6.755 4.839 -12.621 1.00 73.81 271 VAL A C 1
ATOM 2130 O O . VAL A 1 271 ? -7.700 4.198 -13.082 1.00 73.81 271 VAL A O 1
ATOM 2133 N N . CYS A 1 272 ? -6.368 6.017 -13.102 1.00 76.25 272 CYS A N 1
ATOM 2134 C CA . CYS A 1 272 ? -6.822 6.555 -14.377 1.00 76.25 272 CYS A CA 1
ATOM 2135 C C . CYS A 1 272 ? -5.710 6.347 -15.399 1.00 76.25 272 CYS A C 1
ATOM 2137 O O . CYS A 1 272 ? -4.637 6.933 -15.270 1.00 76.25 272 CYS A O 1
ATOM 2139 N N . LEU A 1 273 ? -5.971 5.530 -16.412 1.00 70.56 273 LEU A N 1
ATOM 2140 C CA . LEU A 1 273 ? -5.106 5.413 -17.576 1.00 70.56 273 LEU A CA 1
ATOM 2141 C C . LEU A 1 273 ? -5.659 6.343 -18.648 1.00 70.56 273 LEU A C 1
ATOM 2143 O O . LEU A 1 273 ? -6.823 6.216 -19.018 1.00 70.56 273 LEU A O 1
ATOM 2147 N N . PHE A 1 274 ? -4.838 7.276 -19.121 1.00 67.75 274 PHE A N 1
ATOM 2148 C CA . PHE A 1 274 ? -5.170 8.149 -20.242 1.00 67.75 274 PHE A CA 1
ATOM 2149 C C . PHE A 1 274 ? -4.310 7.768 -21.442 1.00 67.75 274 PHE A C 1
ATOM 2151 O O . PHE A 1 274 ? -3.100 7.588 -21.309 1.00 67.75 274 PHE A O 1
ATOM 2158 N N . SER A 1 275 ? -4.922 7.663 -22.613 1.00 63.84 275 SER A N 1
ATOM 2159 C CA . SER A 1 275 ? -4.207 7.608 -23.881 1.00 63.84 275 SER A CA 1
ATOM 2160 C C . SER A 1 275 ? -3.864 9.023 -24.353 1.00 63.84 275 SER A C 1
ATOM 2162 O O . SER A 1 275 ? -4.520 10.002 -23.994 1.00 63.84 275 SER A O 1
ATOM 2164 N N . GLY A 1 276 ? -2.832 9.142 -25.195 1.00 54.22 276 GLY A N 1
ATOM 2165 C CA . GLY A 1 276 ? -2.373 10.432 -25.733 1.00 54.22 276 GLY A CA 1
ATOM 2166 C C . GLY A 1 276 ? -3.413 11.190 -26.574 1.00 54.22 276 GLY A C 1
ATOM 2167 O O . GLY A 1 276 ? -3.229 12.367 -26.856 1.00 54.22 276 GLY A O 1
ATOM 2168 N N . ASP A 1 277 ? -4.520 10.543 -26.944 1.00 69.12 277 ASP A N 1
ATOM 2169 C CA . ASP A 1 277 ? -5.666 11.138 -27.641 1.00 69.12 277 ASP A CA 1
ATOM 2170 C C . ASP A 1 277 ? -6.785 11.620 -26.693 1.00 69.12 277 ASP A C 1
ATOM 2172 O O . ASP A 1 277 ? -7.884 11.951 -27.140 1.00 69.12 277 ASP A O 1
ATOM 2176 N N . GLY A 1 278 ? -6.527 11.647 -25.381 1.00 66.25 278 GLY A N 1
ATOM 2177 C CA . GLY A 1 278 ? -7.459 12.139 -24.366 1.00 66.25 278 GLY A CA 1
ATOM 2178 C C . GLY A 1 278 ? -8.564 11.157 -23.979 1.00 66.25 278 GLY A C 1
ATOM 2179 O O . GLY A 1 278 ? -9.395 11.487 -23.127 1.00 66.25 278 GLY A O 1
ATOM 2180 N N . ARG A 1 279 ? -8.593 9.945 -24.551 1.00 74.81 279 ARG A N 1
ATOM 2181 C CA . ARG A 1 279 ? -9.430 8.872 -24.002 1.00 74.81 279 ARG A CA 1
ATOM 2182 C C . ARG A 1 279 ? -8.828 8.379 -22.695 1.00 74.81 279 ARG A C 1
ATOM 2184 O O . ARG A 1 279 ? -7.631 8.493 -22.447 1.00 74.81 279 ARG A O 1
ATOM 2191 N N . GLY A 1 280 ? -9.688 7.881 -21.822 1.00 73.25 280 GLY A N 1
ATOM 2192 C CA . GLY A 1 280 ? -9.271 7.439 -20.512 1.00 73.25 280 GLY A CA 1
ATOM 2193 C C . GLY A 1 280 ? -10.160 6.331 -20.002 1.00 73.25 280 GLY A C 1
ATOM 2194 O O . GLY A 1 280 ? -11.385 6.365 -20.154 1.00 73.25 280 GLY A O 1
ATOM 2195 N N . THR A 1 281 ? -9.527 5.357 -19.371 1.00 76.88 281 THR A N 1
ATOM 2196 C CA . THR A 1 281 ? -10.217 4.329 -18.618 1.00 76.88 281 THR A CA 1
ATOM 2197 C C . THR A 1 281 ? -9.713 4.340 -17.201 1.00 76.88 281 THR A C 1
ATOM 2199 O O . THR A 1 281 ? -8.514 4.374 -16.931 1.00 76.88 281 THR A O 1
ATOM 2202 N N . SER A 1 282 ? -10.660 4.297 -16.286 1.00 79.19 282 SER A N 1
ATOM 2203 C CA . SER A 1 282 ? -10.384 4.173 -14.889 1.00 79.19 282 SER A CA 1
ATOM 2204 C C . SER A 1 282 ? -10.740 2.795 -14.371 1.00 79.19 282 SER A C 1
ATOM 2206 O O . SER A 1 282 ? -11.767 2.197 -14.715 1.00 79.19 282 SER A O 1
ATOM 2208 N N . TYR A 1 283 ? -9.868 2.290 -13.517 1.00 77.94 283 TYR A N 1
ATOM 2209 C CA . TYR A 1 283 ? -9.983 0.961 -12.956 1.00 77.94 283 TYR A CA 1
ATOM 2210 C C . TYR A 1 283 ? -9.912 1.076 -11.449 1.00 77.94 283 TYR A C 1
ATOM 2212 O O . TYR A 1 283 ? -9.005 1.706 -10.905 1.00 77.94 283 TYR A O 1
ATOM 2220 N N . GLY A 1 284 ? -10.845 0.419 -10.766 1.00 83.88 284 GLY A N 1
ATOM 2221 C CA . GLY A 1 284 ? -10.538 -0.026 -9.418 1.00 83.88 284 GLY A CA 1
ATOM 2222 C C . GLY A 1 284 ? -9.533 -1.167 -9.526 1.00 83.88 284 GLY A C 1
ATOM 2223 O O . GLY A 1 284 ? -9.705 -2.046 -10.371 1.00 83.88 284 GLY A O 1
ATOM 2224 N N . TYR A 1 285 ? -8.536 -1.205 -8.652 1.00 86.81 285 TYR A N 1
ATOM 2225 C CA . TYR A 1 285 ? -7.591 -2.318 -8.596 1.00 86.81 285 TYR A CA 1
ATOM 2226 C C . TYR A 1 285 ? -7.372 -2.815 -7.168 1.00 86.81 285 TYR A C 1
ATOM 2228 O O . TYR A 1 285 ? -7.582 -2.084 -6.199 1.00 86.81 285 TYR A O 1
ATOM 2236 N N . ASP A 1 286 ? -6.968 -4.076 -7.066 1.00 87.88 286 ASP A N 1
ATOM 2237 C CA . ASP A 1 286 ? -6.253 -4.629 -5.927 1.00 87.88 286 ASP A CA 1
ATOM 2238 C C . ASP A 1 286 ? -4.762 -4.610 -6.264 1.00 87.88 286 ASP A C 1
ATOM 2240 O O . ASP A 1 286 ? -4.332 -5.131 -7.291 1.00 87.88 286 ASP A O 1
ATOM 2244 N N . SER A 1 287 ? -3.980 -3.971 -5.412 1.00 89.75 287 SER A N 1
ATOM 2245 C CA . SER A 1 287 ? -2.528 -3.966 -5.451 1.00 89.75 287 SER A CA 1
ATOM 2246 C C . SER A 1 287 ? -2.005 -5.021 -4.497 1.00 89.75 287 SER A C 1
ATOM 2248 O O . SER A 1 287 ? -2.455 -5.109 -3.352 1.00 89.75 287 SER A O 1
ATOM 2250 N N . HIS A 1 288 ? -1.076 -5.826 -4.997 1.00 89.88 288 HIS A N 1
ATOM 2251 C CA . HIS A 1 288 ? -0.371 -6.857 -4.260 1.00 89.88 288 HIS A CA 1
ATOM 2252 C C . HIS A 1 288 ? 1.109 -6.486 -4.210 1.00 89.88 288 HIS A C 1
ATOM 2254 O O . HIS A 1 288 ? 1.817 -6.694 -5.195 1.00 89.88 288 HIS A O 1
ATOM 2260 N N . THR A 1 289 ? 1.577 -5.937 -3.087 1.00 85.81 289 THR A N 1
ATOM 2261 C CA . THR A 1 289 ? 2.936 -5.374 -2.960 1.00 85.81 289 THR A CA 1
ATOM 2262 C C . THR A 1 289 ? 3.774 -6.110 -1.926 1.00 85.81 289 THR A C 1
ATOM 2264 O O . THR A 1 289 ? 3.286 -6.440 -0.845 1.00 85.81 289 THR A O 1
ATOM 2267 N N . ASP A 1 290 ? 5.049 -6.342 -2.232 1.00 82.50 290 ASP A N 1
ATOM 2268 C CA . ASP A 1 290 ? 6.011 -6.940 -1.311 1.00 82.50 290 ASP A CA 1
ATOM 2269 C C . ASP A 1 290 ? 6.967 -5.917 -0.665 1.00 82.50 290 ASP A C 1
ATOM 2271 O O . ASP A 1 290 ? 6.851 -4.698 -0.804 1.00 82.50 290 ASP A O 1
ATOM 2275 N N . ARG A 1 291 ? 7.956 -6.429 0.074 1.00 75.38 291 ARG A N 1
ATOM 2276 C CA . ARG A 1 291 ? 8.971 -5.609 0.752 1.00 75.38 291 ARG A CA 1
ATOM 2277 C C . ARG A 1 291 ? 10.085 -5.038 -0.071 1.00 75.38 291 ARG A C 1
ATOM 2279 O O . ARG A 1 291 ? 10.785 -4.150 0.406 1.00 75.38 291 ARG A O 1
ATOM 2286 N N . TYR A 1 292 ? 10.271 -5.584 -1.250 1.00 81.69 292 TYR A N 1
ATOM 2287 C CA . TYR A 1 292 ? 11.349 -5.206 -2.134 1.00 81.69 292 TYR A CA 1
ATOM 2288 C C . TYR A 1 292 ? 10.890 -4.144 -3.132 1.00 81.69 292 TYR A C 1
ATOM 2290 O O . TYR A 1 292 ? 11.728 -3.589 -3.830 1.00 81.69 292 TYR A O 1
ATOM 2298 N N . GLY A 1 293 ? 9.595 -3.802 -3.122 1.00 84.12 293 GLY A N 1
ATOM 2299 C CA . GLY A 1 293 ? 8.993 -2.823 -4.017 1.00 84.12 293 GLY A CA 1
ATOM 2300 C C . GLY A 1 293 ? 8.463 -3.454 -5.302 1.00 84.12 293 GLY A C 1
ATOM 2301 O O . GLY A 1 293 ? 8.334 -2.750 -6.296 1.00 84.12 293 GLY A O 1
ATOM 2302 N N . LEU A 1 294 ? 8.190 -4.764 -5.298 1.00 91.44 294 LEU A N 1
ATOM 2303 C CA . LEU A 1 294 ? 7.454 -5.436 -6.366 1.00 91.44 294 LEU A CA 1
ATOM 2304 C C . LEU A 1 294 ? 5.955 -5.330 -6.088 1.00 91.44 294 LEU A C 1
ATOM 2306 O O . LEU A 1 294 ? 5.491 -5.738 -5.021 1.00 91.44 294 LEU A O 1
ATOM 2310 N N . GLU A 1 295 ? 5.204 -4.821 -7.054 1.00 93.31 295 GLU A N 1
ATOM 2311 C CA . GLU A 1 295 ? 3.757 -4.655 -6.998 1.00 93.31 295 GLU A CA 1
ATOM 2312 C C . GLU A 1 295 ? 3.090 -5.294 -8.221 1.00 93.31 295 GLU A C 1
ATOM 2314 O O . GLU A 1 295 ? 3.513 -5.077 -9.351 1.00 93.31 295 GLU A O 1
ATOM 2319 N N . TYR A 1 296 ? 2.008 -6.042 -8.000 1.00 95.19 296 TYR A N 1
ATOM 2320 C CA . TYR A 1 296 ? 1.090 -6.478 -9.053 1.00 95.19 296 TYR A CA 1
ATOM 2321 C C . TYR A 1 296 ? -0.248 -5.768 -8.878 1.00 95.19 296 TYR A C 1
ATOM 2323 O O . TYR A 1 296 ? -0.887 -5.911 -7.832 1.00 95.19 296 TYR A O 1
ATOM 2331 N N . ARG A 1 297 ? -0.712 -5.050 -9.904 1.00 93.31 297 ARG A N 1
ATOM 2332 C CA . ARG A 1 297 ? -2.034 -4.409 -9.893 1.00 93.31 297 ARG A CA 1
ATOM 2333 C C . ARG A 1 297 ? -3.024 -5.232 -10.694 1.00 93.31 297 ARG A C 1
ATOM 2335 O O . ARG A 1 297 ? -2.890 -5.375 -11.905 1.00 93.31 297 ARG A O 1
ATOM 2342 N N . VAL A 1 298 ? -4.046 -5.755 -10.027 1.00 93.38 298 VAL A N 1
ATOM 2343 C CA . VAL A 1 298 ? -5.100 -6.574 -10.635 1.00 93.38 298 VAL A CA 1
ATOM 2344 C C . VAL A 1 298 ? -6.410 -5.798 -10.622 1.00 93.38 298 VAL A C 1
ATOM 2346 O O . VAL A 1 298 ? -6.867 -5.329 -9.582 1.00 93.38 298 VAL A O 1
ATOM 2349 N N . SER A 1 299 ? -7.042 -5.656 -11.783 1.00 91.00 299 SER A N 1
ATOM 2350 C CA . SER A 1 299 ? -8.317 -4.955 -11.926 1.00 91.00 299 SER A CA 1
ATOM 2351 C C . SER A 1 299 ? -9.412 -5.631 -11.102 1.00 91.00 299 SER A C 1
ATOM 2353 O O . SER A 1 299 ? -9.645 -6.833 -11.214 1.00 91.00 299 SER A O 1
ATOM 2355 N N . VAL A 1 300 ? -10.157 -4.855 -10.313 1.00 87.38 300 VAL A N 1
ATOM 2356 C CA . VAL A 1 300 ? -11.392 -5.320 -9.653 1.00 87.38 300 VAL A CA 1
ATOM 2357 C C . VAL A 1 300 ? -12.652 -4.931 -10.425 1.00 87.38 300 VAL A C 1
ATOM 2359 O O . VAL A 1 300 ? -13.764 -5.249 -9.997 1.00 87.38 300 VAL A O 1
ATOM 2362 N N . GLY A 1 301 ? -12.481 -4.267 -11.567 1.00 80.69 301 GLY A N 1
ATOM 2363 C CA . GLY A 1 301 ? -13.550 -3.772 -12.420 1.00 80.69 301 GLY A CA 1
ATOM 2364 C C . GLY A 1 301 ? -13.272 -2.362 -12.937 1.00 80.69 301 GLY A C 1
ATOM 2365 O O . GLY A 1 301 ? -12.472 -1.608 -12.379 1.00 80.69 301 GLY A O 1
ATOM 2366 N N . ILE A 1 302 ? -13.972 -2.009 -14.010 1.00 75.94 302 ILE A N 1
ATOM 2367 C CA . ILE A 1 302 ? -13.904 -0.683 -14.626 1.00 75.94 302 ILE A CA 1
ATOM 2368 C C . ILE A 1 302 ? -14.761 0.278 -13.802 1.00 75.94 302 ILE A C 1
ATOM 2370 O O . ILE A 1 302 ? -15.928 -0.008 -13.534 1.00 75.94 302 ILE A O 1
ATOM 2374 N N . GLY A 1 303 ? -14.175 1.402 -13.393 1.00 66.00 303 GLY A N 1
ATOM 2375 C CA . GLY A 1 303 ? -14.900 2.483 -12.728 1.00 66.00 303 GLY A CA 1
ATOM 2376 C C . GLY A 1 303 ? -15.652 3.343 -13.741 1.00 66.00 303 GLY A C 1
ATOM 2377 O O . GLY A 1 303 ? -16.866 3.507 -13.653 1.00 66.00 303 GLY A O 1
ATOM 2378 N N . SER A 1 304 ? -14.932 3.857 -14.734 1.00 67.50 304 SER A N 1
ATOM 2379 C CA . SER A 1 304 ? -15.452 4.633 -15.858 1.00 67.50 304 SER A CA 1
ATOM 2380 C C . SER A 1 304 ? -14.546 4.458 -17.076 1.00 67.50 304 SER A C 1
ATOM 2382 O O . SER A 1 304 ? -13.346 4.248 -16.943 1.00 67.50 304 SER A O 1
ATOM 2384 N N . THR A 1 305 ? -15.096 4.518 -18.286 1.00 74.19 305 THR A N 1
ATOM 2385 C CA . THR A 1 305 ? -14.296 4.434 -19.514 1.00 74.19 305 THR A CA 1
ATOM 2386 C C . THR A 1 305 ? -14.899 5.300 -20.605 1.00 74.19 305 THR A C 1
ATOM 2388 O O . THR A 1 305 ? -16.120 5.355 -20.753 1.00 74.19 305 THR A O 1
ATOM 2391 N N . THR A 1 306 ? -14.046 5.976 -21.371 1.00 72.44 306 THR A N 1
ATOM 2392 C CA . THR A 1 306 ? -14.425 6.590 -22.652 1.00 72.44 306 THR A CA 1
ATOM 2393 C C . THR A 1 306 ? -14.058 5.699 -23.845 1.00 72.44 306 THR A C 1
ATOM 2395 O O . THR A 1 306 ? -14.295 6.061 -24.999 1.00 72.44 306 THR A O 1
ATOM 2398 N N . GLU A 1 307 ? -13.517 4.505 -23.591 1.00 70.06 307 GLU A N 1
ATOM 2399 C CA . GLU A 1 307 ? -13.179 3.522 -24.613 1.00 70.06 307 GLU A CA 1
ATOM 2400 C C . GLU A 1 307 ? -14.365 2.606 -24.935 1.00 70.06 307 GLU A C 1
ATOM 2402 O O . GLU A 1 307 ? -15.106 2.153 -24.066 1.00 70.06 307 GLU A O 1
ATOM 2407 N N . LYS A 1 308 ? -14.518 2.262 -26.221 1.00 60.81 308 LYS A N 1
ATOM 2408 C CA . LYS A 1 308 ? -15.562 1.326 -26.679 1.00 60.81 308 LYS A CA 1
ATOM 2409 C C . LYS A 1 308 ? -15.309 -0.122 -26.242 1.00 60.81 308 LYS A C 1
ATOM 2411 O O . LYS A 1 308 ? -16.243 -0.919 -26.224 1.00 60.81 308 LYS A O 1
ATOM 2416 N N . LYS A 1 309 ? -14.052 -0.478 -25.961 1.00 64.69 309 LYS A N 1
ATOM 2417 C CA . LYS A 1 309 ? -13.616 -1.808 -25.518 1.00 64.69 309 LYS A CA 1
ATOM 2418 C C . LYS A 1 309 ? -12.494 -1.635 -24.489 1.00 64.69 309 LYS A C 1
ATOM 2420 O O . LYS A 1 309 ? -11.350 -1.500 -24.907 1.00 64.69 309 LYS A O 1
ATOM 2425 N N . PRO A 1 310 ? -12.813 -1.604 -23.189 1.00 64.25 310 PRO A N 1
ATOM 2426 C CA . PRO A 1 310 ? -11.803 -1.449 -22.154 1.00 64.25 310 PRO A CA 1
ATOM 2427 C C . PRO A 1 310 ? -10.827 -2.630 -22.182 1.00 64.25 310 PRO A C 1
ATOM 2429 O O . PRO A 1 310 ? -11.235 -3.780 -22.365 1.00 64.25 310 PRO A O 1
ATOM 2432 N N . LEU A 1 311 ? -9.541 -2.331 -22.000 1.00 60.66 311 LEU A N 1
ATOM 2433 C CA . LEU A 1 311 ? -8.436 -3.292 -22.094 1.00 60.66 311 LEU A CA 1
ATOM 2434 C C . LEU A 1 311 ? -8.508 -4.426 -21.058 1.00 60.66 311 LEU A C 1
ATOM 2436 O O . LEU A 1 311 ? -7.969 -5.501 -21.303 1.00 60.66 311 LEU A O 1
ATOM 2440 N N . ALA A 1 312 ? -9.175 -4.223 -19.919 1.00 66.06 312 ALA A N 1
ATOM 2441 C CA . ALA A 1 312 ? -9.184 -5.194 -18.829 1.00 66.06 312 ALA A CA 1
ATOM 2442 C C . ALA A 1 312 ? -10.535 -5.255 -18.101 1.00 66.06 312 ALA A C 1
ATOM 2444 O O . ALA A 1 312 ? -11.040 -4.256 -17.586 1.00 66.06 312 ALA A O 1
ATOM 2445 N N . GLY A 1 313 ? -11.109 -6.459 -18.015 1.00 77.62 313 GLY A N 1
ATOM 2446 C CA . GLY A 1 313 ? -12.211 -6.754 -17.098 1.00 77.62 313 GLY A CA 1
ATOM 2447 C C . GLY A 1 313 ? -11.723 -6.922 -15.655 1.00 77.62 313 GLY A C 1
ATOM 2448 O O . GLY A 1 313 ? -10.533 -6.810 -15.363 1.00 77.62 313 GLY A O 1
ATOM 2449 N N . LYS A 1 314 ? -12.641 -7.238 -14.737 1.00 88.81 314 LYS A N 1
ATOM 2450 C CA . LYS A 1 314 ? -12.270 -7.710 -13.395 1.00 88.81 314 LYS A CA 1
ATOM 2451 C C . LYS A 1 314 ? -11.392 -8.965 -13.510 1.00 88.81 314 LYS A C 1
ATOM 2453 O O . LYS A 1 314 ? -11.683 -9.816 -14.343 1.00 88.81 314 LYS A O 1
ATOM 2458 N N . GLY A 1 315 ? -10.368 -9.068 -12.667 1.00 89.19 315 GLY A N 1
ATOM 2459 C CA . GLY A 1 315 ? -9.476 -10.224 -12.589 1.00 89.19 315 GLY A CA 1
ATOM 2460 C C . GLY A 1 315 ? -8.250 -10.150 -13.489 1.00 89.19 315 GLY A C 1
ATOM 2461 O O . GLY A 1 315 ? -7.388 -11.018 -13.409 1.00 89.19 315 GLY A O 1
ATOM 2462 N N . PHE A 1 316 ? -8.144 -9.134 -14.344 1.00 93.38 316 PHE A N 1
ATOM 2463 C CA . PHE A 1 316 ? -7.026 -8.993 -15.272 1.00 93.38 316 PHE A CA 1
ATOM 2464 C C . PHE A 1 316 ? -5.889 -8.163 -14.675 1.00 93.38 316 PHE A C 1
ATOM 2466 O O . PHE A 1 316 ? -6.134 -7.179 -13.975 1.00 93.38 316 PHE A O 1
ATOM 2473 N N . LEU A 1 317 ? -4.650 -8.549 -14.976 1.00 93.69 317 LEU A N 1
ATOM 2474 C CA . LEU A 1 317 ? -3.460 -7.767 -14.654 1.00 93.69 317 LEU A CA 1
ATOM 2475 C C . LEU A 1 317 ? -3.485 -6.434 -15.406 1.00 93.69 317 LEU A C 1
ATOM 2477 O O . LEU A 1 317 ? -3.689 -6.409 -16.620 1.00 93.69 317 LEU A O 1
ATOM 2481 N N . ILE A 1 318 ? -3.257 -5.350 -14.671 1.00 91.69 318 ILE A N 1
ATOM 2482 C CA . ILE A 1 318 ? -3.071 -4.002 -15.205 1.00 91.69 318 ILE A CA 1
ATOM 2483 C C . ILE A 1 318 ? -1.584 -3.778 -15.478 1.00 91.69 318 ILE A C 1
ATOM 2485 O O . ILE A 1 318 ? -1.206 -3.499 -16.611 1.00 91.69 318 ILE A O 1
ATOM 2489 N N . ASP A 1 319 ? -0.746 -3.931 -14.451 1.00 94.19 319 ASP A N 1
ATOM 2490 C CA . ASP A 1 319 ? 0.705 -3.798 -14.551 1.00 94.19 319 ASP A CA 1
ATOM 2491 C C . ASP A 1 319 ? 1.444 -4.568 -13.444 1.00 94.19 319 ASP A C 1
ATOM 2493 O O . ASP A 1 319 ? 0.850 -5.014 -12.453 1.00 94.19 319 ASP A O 1
ATOM 2497 N N . ILE A 1 320 ? 2.747 -4.748 -13.667 1.00 95.31 320 ILE A N 1
ATOM 2498 C CA . ILE A 1 320 ? 3.733 -5.160 -12.664 1.00 95.31 320 ILE A CA 1
ATOM 2499 C C . ILE A 1 320 ? 4.688 -3.987 -12.477 1.00 95.31 320 ILE A C 1
ATOM 2501 O O . ILE A 1 320 ? 5.337 -3.584 -13.439 1.00 95.31 320 ILE A O 1
ATOM 2505 N N . GLU A 1 321 ? 4.798 -3.444 -11.273 1.00 94.06 321 GLU A N 1
ATOM 2506 C CA . GLU A 1 321 ? 5.696 -2.332 -10.963 1.00 94.06 321 GLU A CA 1
ATOM 2507 C C . GLU A 1 321 ? 6.857 -2.800 -10.087 1.00 94.06 321 GLU A C 1
ATOM 2509 O O . GLU A 1 321 ? 6.680 -3.522 -9.106 1.00 94.06 321 GLU A O 1
ATOM 2514 N N . TYR A 1 322 ? 8.052 -2.345 -10.448 1.00 92.06 322 TYR A N 1
ATOM 2515 C CA . TYR A 1 322 ? 9.280 -2.493 -9.687 1.00 92.06 322 TYR A CA 1
ATOM 2516 C C . TYR A 1 322 ? 9.722 -1.094 -9.294 1.00 92.06 322 TYR A C 1
ATOM 2518 O O . TYR A 1 322 ? 10.162 -0.301 -10.128 1.00 92.06 322 TYR A O 1
ATOM 2526 N N . ARG A 1 323 ? 9.601 -0.782 -8.012 1.00 89.94 323 ARG A N 1
ATOM 2527 C CA . ARG A 1 323 ? 9.953 0.527 -7.470 1.00 89.94 323 ARG A CA 1
ATOM 2528 C C . ARG A 1 323 ? 10.929 0.389 -6.327 1.00 89.94 323 ARG A C 1
ATOM 2530 O O . ARG A 1 323 ? 11.087 -0.681 -5.735 1.00 89.94 323 ARG A O 1
ATOM 2537 N N . ILE A 1 324 ? 11.563 1.498 -5.979 1.00 85.06 324 ILE A N 1
ATOM 2538 C CA . ILE A 1 324 ? 12.303 1.550 -4.729 1.00 85.06 324 ILE A CA 1
ATOM 2539 C C . ILE A 1 324 ? 11.341 1.455 -3.533 1.00 85.06 324 ILE A C 1
ATOM 2541 O O . ILE A 1 324 ? 10.251 2.038 -3.567 1.00 85.06 324 ILE A O 1
ATOM 2545 N N . PRO A 1 325 ? 11.719 0.756 -2.448 1.00 79.06 325 PRO A N 1
ATOM 2546 C CA . PRO A 1 325 ? 10.922 0.738 -1.228 1.00 79.06 325 PRO A CA 1
ATOM 2547 C C . PRO A 1 325 ? 10.773 2.144 -0.634 1.00 79.06 325 PRO A C 1
ATOM 2549 O O . PRO A 1 325 ? 11.748 2.896 -0.559 1.00 79.06 325 PRO A O 1
ATOM 2552 N N . SER A 1 326 ? 9.586 2.472 -0.113 1.00 71.25 326 SER A N 1
ATOM 2553 C CA . SER A 1 326 ? 9.249 3.824 0.369 1.00 71.25 326 SER A CA 1
ATOM 2554 C C . SER A 1 326 ? 10.207 4.376 1.434 1.00 71.25 326 SER A C 1
ATOM 2556 O O . SER A 1 326 ? 10.473 5.570 1.481 1.00 71.25 326 SER A O 1
ATOM 2558 N N . LYS A 1 327 ? 10.793 3.520 2.280 1.00 69.81 327 LYS A N 1
ATOM 2559 C CA . LYS A 1 327 ? 11.789 3.961 3.275 1.00 69.81 327 LYS A CA 1
ATOM 2560 C C . LYS A 1 327 ? 13.099 4.435 2.655 1.00 69.81 327 LYS A C 1
ATOM 2562 O O . LYS A 1 327 ? 13.783 5.276 3.233 1.00 69.81 327 LYS A O 1
ATOM 2567 N N . LEU A 1 328 ? 13.506 3.823 1.543 1.00 75.31 328 LEU A N 1
ATOM 2568 C CA . LEU A 1 328 ? 14.693 4.267 0.823 1.00 75.31 328 LEU A CA 1
ATOM 2569 C C . LEU A 1 328 ? 14.371 5.534 0.036 1.00 75.31 328 LEU A C 1
ATOM 2571 O O . LEU A 1 328 ? 15.164 6.468 0.021 1.00 75.31 328 LEU A O 1
ATOM 2575 N N . GLU A 1 329 ? 13.172 5.571 -0.534 1.00 79.88 329 GLU A N 1
ATOM 2576 C CA . GLU A 1 329 ? 12.621 6.726 -1.222 1.00 79.88 329 GLU A CA 1
ATOM 2577 C C . GLU A 1 329 ? 12.643 7.988 -0.352 1.00 79.88 329 GLU A C 1
ATOM 2579 O O . GLU A 1 329 ? 13.193 8.997 -0.773 1.00 79.88 329 GLU A O 1
ATOM 2584 N N . GLU A 1 330 ? 12.174 7.927 0.897 1.00 76.62 330 GLU A N 1
ATOM 2585 C CA . GLU A 1 330 ? 12.211 9.063 1.836 1.00 76.62 330 GLU A CA 1
ATOM 2586 C C . GLU A 1 330 ? 13.616 9.652 2.053 1.00 76.62 330 GLU A C 1
ATOM 2588 O O . GLU A 1 330 ? 13.743 10.836 2.351 1.00 76.62 330 GLU A O 1
ATOM 2593 N N . LYS A 1 331 ? 14.677 8.850 1.892 1.00 81.31 331 LYS A N 1
ATOM 2594 C CA . LYS A 1 331 ? 16.073 9.305 2.027 1.00 81.31 331 LYS A CA 1
ATOM 2595 C C . LYS A 1 331 ? 16.625 9.937 0.748 1.00 81.31 331 LYS A C 1
ATOM 2597 O O . LYS A 1 331 ? 17.681 10.556 0.795 1.00 81.31 331 LYS A O 1
ATOM 2602 N N . MET A 1 332 ? 15.951 9.735 -0.381 1.00 85.50 332 MET A N 1
ATOM 2603 C CA . MET A 1 332 ? 16.376 10.156 -1.721 1.00 85.50 332 MET A CA 1
ATOM 2604 C C . MET A 1 332 ? 15.647 11.407 -2.211 1.00 85.50 332 MET A C 1
ATOM 2606 O O . MET A 1 332 ? 15.983 11.941 -3.266 1.00 85.50 332 MET A O 1
ATOM 2610 N N . PHE A 1 333 ? 14.666 11.884 -1.446 1.00 84.44 333 PHE A N 1
ATOM 2611 C CA . PHE A 1 333 ? 13.957 13.127 -1.696 1.00 84.44 333 PHE A CA 1
ATOM 2612 C C . PHE A 1 333 ? 14.286 14.148 -0.606 1.00 84.44 333 PHE A C 1
ATOM 2614 O O . PHE A 1 333 ? 14.218 13.853 0.586 1.00 84.44 333 PHE A O 1
ATOM 2621 N N . VAL A 1 334 ? 14.614 15.369 -1.018 1.00 85.56 334 VAL A N 1
ATOM 2622 C CA . VAL A 1 334 ? 14.935 16.491 -0.131 1.00 85.56 334 VAL A CA 1
ATOM 2623 C C . VAL A 1 334 ? 13.934 17.626 -0.338 1.00 85.56 334 VAL A C 1
ATOM 2625 O O . VAL A 1 334 ? 13.407 17.763 -1.444 1.00 85.56 334 VAL A O 1
ATOM 2628 N N . PRO A 1 335 ? 13.649 18.446 0.689 1.00 84.81 335 PRO A N 1
ATOM 2629 C CA . PRO A 1 335 ? 12.853 19.652 0.504 1.00 84.81 335 PRO A CA 1
ATOM 2630 C C . PRO A 1 335 ? 13.477 20.547 -0.572 1.00 84.81 335 PRO A C 1
ATOM 2632 O O . PRO A 1 335 ? 14.681 20.817 -0.536 1.00 84.81 335 PRO A O 1
ATOM 2635 N N . GLU A 1 336 ? 12.657 20.991 -1.519 1.00 83.69 336 GLU A N 1
ATOM 2636 C CA . GLU A 1 336 ? 13.010 22.014 -2.495 1.00 83.69 336 GLU A CA 1
ATOM 2637 C C . GLU A 1 336 ? 13.349 23.301 -1.734 1.00 83.69 336 GLU A C 1
ATOM 2639 O O . GLU A 1 336 ? 12.584 23.735 -0.867 1.00 83.69 336 GLU A O 1
ATOM 2644 N N . LYS A 1 337 ? 14.554 23.826 -1.975 1.00 74.94 337 LYS A N 1
ATOM 2645 C CA . LYS A 1 337 ? 15.108 24.967 -1.236 1.00 74.94 337 LYS A CA 1
ATOM 2646 C C . LYS A 1 337 ? 14.602 26.300 -1.753 1.00 74.94 337 LYS A C 1
ATOM 2648 O O . LYS A 1 337 ? 14.516 26.441 -2.992 1.00 74.94 337 LYS A O 1
#